Protein AF-A0AAF0E4K7-F1 (afdb_monomer)

Radius of gyration: 29.47 Å; Cα contacts (8 Å, |Δi|>4): 419; chains: 1; bounding box: 78×81×90 Å

pLDDT: mean 72.46, std 19.41, range [24.64, 93.81]

Sequence (325 aa):
MLLPRSVAGTKRRAPPRGGSAPPVVLGARTAEGGEALACALLNWLSPWACARRDDALAALVRDAQGTPDGVHVARLLATPEVAALGCTSSAELAAAIAQLASLGWARLNGFHVHFAPGDAADVVFVEQVSERACSLLDAARTIHAAVACAAHDATVWAVGAPTLGALDAGCLAHTPATLKSACVAVDPNTAHVLCTRYDWALDRRWLPSDARREVLQAVSAGLRAMPHEAFCARAREYEVWQRELVQRNVRAAQQRARAAGHDADAAPAEAPAEAAAEAPRDYPRGTIVALARTRGADAAAYKAVLARGVPNRADYVDVQEDAVR

Foldseek 3Di:
DDDDDDDDDDDDDDDDPDDPDDPPPPPLPQPPPLALLLLLCLLVLFLQLLVQDDAPNSVLSVVQQPDPQAAFLVVNVVGPSSVVSVDDDSSSSQSSQVLCVLQVAWDDDPRHIHGHHPDDWFKKKKAQLAPDWDAFSSSSVLLQLLVVQVVDGKHWRAWFALDDCRSRSVNRNVGDRTDRITITIIHPVSLVCQCPQQAPPDDNPPRDPPPDPVNCNSPPDIIHMDGVVVSVVVVVVVVVVLVVVLVVVVVVVVVVVVVVVVCVPPDDDPDPPVVVPDPDPPDDPPLDDDDDDDPPDDFVNVVVVCCVVPNPSDSGDDDDDPPDD

Structure (mmCIF, N/CA/C/O backbone):
data_AF-A0AAF0E4K7-F1
#
_entry.id   AF-A0AAF0E4K7-F1
#
loop_
_atom_site.group_PDB
_atom_site.id
_atom_site.type_symbol
_atom_site.label_atom_id
_atom_site.label_alt_id
_atom_site.label_comp_id
_atom_site.label_asym_id
_atom_site.label_entity_id
_atom_site.label_seq_id
_atom_site.pdbx_PDB_ins_code
_atom_site.Cartn_x
_atom_site.Cartn_y
_atom_site.Cartn_z
_atom_site.occupancy
_atom_site.B_iso_or_equiv
_atom_site.auth_seq_id
_atom_site.auth_comp_id
_atom_site.auth_asym_id
_atom_site.auth_atom_id
_atom_site.pdbx_PDB_model_num
ATOM 1 N N . MET A 1 1 ? 40.863 55.144 -23.166 1.00 42.69 1 MET A N 1
ATOM 2 C CA . MET A 1 1 ? 41.162 54.903 -24.594 1.00 42.69 1 MET A CA 1
ATOM 3 C C . MET A 1 1 ? 42.626 54.478 -24.695 1.00 42.69 1 MET A C 1
ATOM 5 O O . MET A 1 1 ? 43.469 55.299 -24.372 1.00 42.69 1 MET A O 1
ATOM 9 N N . LEU A 1 2 ? 42.901 53.201 -25.001 1.00 29.00 2 LEU A N 1
ATOM 10 C CA . LEU A 1 2 ? 44.173 52.596 -25.463 1.00 29.00 2 LEU A CA 1
ATOM 11 C C . LEU A 1 2 ? 43.919 51.077 -25.646 1.00 29.00 2 LEU A C 1
ATOM 13 O O . LEU A 1 2 ? 43.377 50.431 -24.752 1.00 29.00 2 LEU A O 1
ATOM 17 N N . LEU A 1 3 ? 44.218 50.567 -26.845 1.00 24.64 3 LEU A N 1
ATOM 18 C CA . LEU A 1 3 ? 44.051 49.185 -27.355 1.00 24.64 3 LEU A CA 1
ATOM 19 C C . LEU A 1 3 ? 45.254 48.274 -26.939 1.00 24.64 3 LEU A C 1
ATOM 21 O O . LEU A 1 3 ? 46.152 48.762 -26.261 1.00 24.64 3 LEU A O 1
ATOM 25 N N . PRO A 1 4 ? 45.452 47.055 -27.499 1.00 49.31 4 PRO A N 1
ATOM 26 C CA . PRO A 1 4 ? 44.755 45.766 -27.299 1.00 49.31 4 PRO A CA 1
ATOM 27 C C . PRO A 1 4 ? 45.770 44.617 -27.011 1.00 49.31 4 PRO A C 1
ATOM 29 O O . PRO A 1 4 ? 46.970 44.846 -27.106 1.00 49.31 4 PRO A O 1
ATOM 32 N N . ARG A 1 5 ? 45.348 43.350 -26.814 1.00 29.33 5 ARG A N 1
ATOM 33 C CA . ARG A 1 5 ? 46.124 42.176 -27.301 1.00 29.33 5 ARG A CA 1
ATOM 34 C C . ARG A 1 5 ? 45.232 40.995 -27.695 1.00 29.33 5 ARG A C 1
ATOM 36 O O . ARG A 1 5 ? 44.603 40.354 -26.864 1.00 29.33 5 ARG A O 1
ATOM 43 N N . SER A 1 6 ? 45.246 40.725 -28.997 1.00 33.56 6 SER A N 1
ATOM 44 C CA . SER A 1 6 ? 44.913 39.451 -29.631 1.00 33.56 6 SER A CA 1
ATOM 45 C C . SER A 1 6 ? 46.106 38.502 -29.501 1.00 33.56 6 SER A C 1
ATOM 47 O O . SER A 1 6 ? 47.240 38.945 -29.690 1.00 33.56 6 SER A O 1
ATOM 49 N N . VAL A 1 7 ? 45.861 37.212 -29.248 1.00 32.28 7 VAL A N 1
ATOM 50 C CA . VAL A 1 7 ? 46.754 36.136 -29.700 1.00 32.28 7 VAL A CA 1
ATOM 51 C C . VAL A 1 7 ? 45.903 34.995 -30.249 1.00 32.28 7 VAL A C 1
ATOM 53 O O . VAL A 1 7 ? 44.963 34.515 -29.623 1.00 32.28 7 VAL A O 1
ATOM 56 N N . ALA A 1 8 ? 46.239 34.639 -31.480 1.00 30.56 8 ALA A N 1
ATOM 57 C CA . ALA A 1 8 ? 45.587 33.691 -32.357 1.00 30.56 8 ALA A CA 1
ATOM 58 C C . ALA A 1 8 ? 45.905 32.216 -32.045 1.00 30.56 8 ALA A C 1
ATOM 60 O O . ALA A 1 8 ? 46.928 31.898 -31.448 1.00 30.56 8 ALA A O 1
ATOM 61 N N . GLY A 1 9 ? 45.079 31.327 -32.613 1.00 29.00 9 GLY A N 1
ATOM 62 C CA . GLY A 1 9 ? 45.427 29.937 -32.938 1.00 29.00 9 GLY A CA 1
ATOM 63 C C . GLY A 1 9 ? 44.937 28.915 -31.911 1.00 29.00 9 GLY A C 1
ATOM 64 O O . GLY A 1 9 ? 45.475 28.800 -30.823 1.00 29.00 9 GLY A O 1
ATOM 65 N N . THR A 1 10 ? 43.970 28.059 -32.236 1.00 28.36 10 THR A N 1
ATOM 66 C CA . THR A 1 10 ? 44.290 26.855 -33.017 1.00 28.36 10 THR A CA 1
ATOM 67 C C . THR A 1 10 ? 43.055 26.230 -33.680 1.00 28.36 10 THR A C 1
ATOM 69 O O . THR A 1 10 ? 41.934 26.271 -33.183 1.00 28.36 10 THR A O 1
ATOM 72 N N . LYS A 1 11 ? 43.305 25.659 -34.863 1.00 29.70 11 LYS A N 1
ATOM 73 C CA . LYS A 1 11 ? 42.382 24.928 -35.738 1.00 29.70 11 LYS A CA 1
ATOM 74 C C . LYS A 1 11 ? 41.730 23.708 -35.064 1.00 29.70 11 LYS A C 1
ATOM 76 O O . LYS A 1 11 ? 42.344 23.011 -34.267 1.00 29.70 11 LYS A O 1
ATOM 81 N N . ARG A 1 12 ? 40.518 23.415 -35.550 1.00 39.69 12 ARG A N 1
ATOM 82 C CA . ARG A 1 12 ? 39.694 22.198 -35.422 1.00 39.69 12 ARG A CA 1
ATOM 83 C C . ARG A 1 12 ? 40.468 20.884 -35.200 1.00 39.69 12 ARG A C 1
ATOM 85 O O . ARG A 1 12 ? 41.351 20.549 -35.987 1.00 39.69 12 ARG A O 1
ATOM 92 N N . ARG A 1 13 ? 39.956 20.043 -34.294 1.00 33.50 13 ARG A N 1
ATOM 93 C CA . ARG A 1 13 ? 39.913 18.582 -34.477 1.00 33.50 13 ARG A CA 1
ATOM 94 C C . ARG A 1 13 ? 38.498 18.084 -34.194 1.00 33.50 13 ARG A C 1
ATOM 96 O O . ARG A 1 13 ? 37.991 18.246 -33.092 1.00 33.50 13 ARG A O 1
ATOM 103 N N . ALA A 1 14 ? 37.866 17.508 -35.214 1.00 35.97 14 ALA A N 1
ATOM 104 C CA . ALA A 1 14 ? 36.714 16.636 -35.024 1.00 35.97 14 ALA A CA 1
ATOM 105 C C . ALA A 1 14 ? 37.167 15.385 -34.245 1.00 35.97 14 ALA A C 1
ATOM 107 O O . ALA A 1 14 ? 38.280 14.911 -34.502 1.00 35.97 14 ALA A O 1
ATOM 108 N N . PRO A 1 15 ? 36.360 14.832 -33.325 1.00 38.62 15 PRO A N 1
ATOM 109 C CA . PRO A 1 15 ? 36.659 13.525 -32.767 1.00 38.62 15 PRO A CA 1
ATOM 110 C C . PRO A 1 15 ? 36.476 12.442 -33.850 1.00 38.62 15 PRO A C 1
ATOM 112 O O . PRO A 1 15 ? 35.627 12.584 -34.737 1.00 38.62 15 PRO A O 1
ATOM 115 N N . PRO A 1 16 ? 37.303 11.385 -33.823 1.00 34.16 16 PRO A N 1
ATOM 116 C CA . PRO A 1 16 ? 37.331 10.358 -34.852 1.00 34.16 16 PRO A CA 1
ATOM 117 C C . PRO A 1 16 ? 36.055 9.513 -34.821 1.00 34.16 16 PRO A C 1
ATOM 119 O O . PRO A 1 16 ? 35.535 9.164 -33.763 1.00 34.16 16 PRO A O 1
ATOM 122 N N . ARG A 1 17 ? 35.573 9.145 -36.013 1.00 42.72 17 ARG A N 1
ATOM 123 C CA . ARG A 1 17 ? 34.662 8.012 -36.185 1.00 42.72 17 ARG A CA 1
ATOM 124 C C . ARG A 1 17 ? 35.403 6.735 -35.784 1.00 42.72 17 ARG A C 1
ATOM 126 O O . ARG A 1 17 ? 36.486 6.487 -36.302 1.00 42.72 17 ARG A O 1
ATOM 133 N N . GLY A 1 18 ? 34.771 5.915 -34.949 1.00 39.06 18 GLY A N 1
ATOM 134 C CA . GLY A 1 18 ? 35.172 4.526 -34.722 1.00 39.06 18 GLY A CA 1
ATOM 135 C C . GLY A 1 18 ? 36.013 4.317 -33.467 1.00 39.06 18 GLY A C 1
ATOM 136 O O . GLY A 1 18 ? 37.219 4.530 -33.461 1.00 39.06 18 GLY A O 1
ATOM 137 N N . GLY A 1 19 ? 35.351 3.838 -32.421 1.00 27.77 19 GLY A N 1
ATOM 138 C CA . GLY A 1 19 ? 35.955 3.312 -31.205 1.00 27.77 19 GLY A CA 1
ATOM 139 C C . GLY A 1 19 ? 34.830 3.004 -30.232 1.00 27.77 19 GLY A C 1
ATOM 140 O O . GLY A 1 19 ? 34.307 3.919 -29.603 1.00 27.77 19 GLY A O 1
ATOM 141 N N . SER A 1 20 ? 34.388 1.745 -30.174 1.00 31.50 20 SER A N 1
ATOM 142 C CA . SER A 1 20 ? 33.419 1.308 -29.170 1.00 31.50 20 SER A CA 1
ATOM 143 C C . SER A 1 20 ? 34.000 1.624 -27.796 1.00 31.50 20 SER A C 1
ATOM 145 O O . SER A 1 20 ? 35.029 1.059 -27.417 1.00 31.50 20 SER A O 1
ATOM 147 N N . ALA A 1 21 ? 33.372 2.548 -27.071 1.00 27.30 21 ALA A N 1
ATOM 148 C CA . ALA A 1 21 ? 33.683 2.738 -25.667 1.00 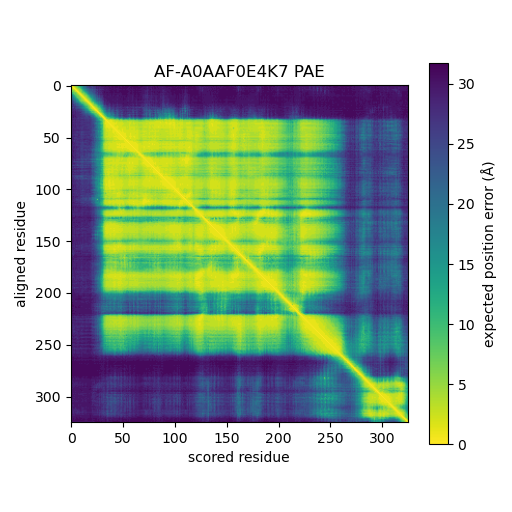27.30 21 ALA A CA 1
ATOM 149 C C . ALA A 1 21 ? 33.495 1.382 -24.962 1.00 27.30 21 ALA A C 1
ATOM 151 O O . ALA A 1 21 ? 32.508 0.695 -25.249 1.00 27.30 21 ALA A O 1
ATOM 152 N N . PRO A 1 22 ? 34.430 0.958 -24.093 1.00 26.55 22 PRO A N 1
ATOM 153 C CA . PRO A 1 22 ? 34.225 -0.253 -23.315 1.00 26.55 22 PRO A CA 1
ATOM 154 C C . PRO A 1 22 ? 32.923 -0.092 -22.519 1.00 26.55 22 PRO A C 1
ATOM 156 O O . PRO A 1 22 ? 32.627 1.026 -22.079 1.00 26.55 22 PRO A O 1
ATOM 159 N N . PRO A 1 23 ? 32.123 -1.160 -22.347 1.00 28.23 23 PRO A N 1
ATOM 160 C CA . PRO A 1 23 ? 30.925 -1.078 -21.533 1.00 28.23 23 PRO A CA 1
ATOM 161 C C . PRO A 1 23 ? 31.355 -0.625 -20.141 1.00 28.23 23 PRO A C 1
ATOM 163 O O . PRO A 1 23 ? 32.098 -1.320 -19.446 1.00 28.23 23 PRO A O 1
ATOM 166 N N . VAL A 1 24 ? 30.934 0.579 -19.756 1.00 26.72 24 VAL A N 1
ATOM 167 C CA . VAL A 1 24 ? 31.098 1.051 -18.388 1.00 26.72 24 VAL A CA 1
ATOM 168 C C . VAL A 1 24 ? 30.144 0.203 -17.562 1.00 26.72 24 VAL A C 1
ATOM 170 O O . VAL A 1 24 ? 28.958 0.501 -17.446 1.00 26.72 24 VAL A O 1
ATOM 173 N N . VAL A 1 25 ? 30.659 -0.900 -17.027 1.00 28.06 25 VAL A N 1
ATOM 174 C CA . VAL A 1 25 ? 30.008 -1.623 -15.943 1.00 28.06 25 VAL A CA 1
ATOM 175 C C . VAL A 1 25 ? 30.101 -0.698 -14.738 1.00 28.06 25 VAL A C 1
ATOM 177 O O . VAL A 1 25 ? 31.083 -0.700 -13.996 1.00 28.06 25 VAL A O 1
ATOM 180 N N . LEU A 1 26 ? 29.100 0.169 -14.590 1.00 30.00 26 LEU A N 1
ATOM 181 C CA . LEU A 1 26 ? 28.871 0.879 -13.346 1.00 30.00 26 LEU A CA 1
ATOM 182 C C . LEU A 1 26 ? 28.486 -0.187 -12.326 1.00 30.00 26 LEU A C 1
ATOM 184 O O . LEU A 1 26 ? 27.327 -0.580 -12.218 1.00 30.00 26 LEU A O 1
ATOM 188 N N . GLY A 1 27 ? 29.484 -0.669 -11.587 1.00 26.66 27 GLY A N 1
ATOM 189 C CA . GLY A 1 27 ? 29.238 -1.228 -10.273 1.00 26.66 27 GLY A CA 1
ATOM 190 C C . GLY A 1 27 ? 28.519 -0.144 -9.491 1.00 26.66 27 GLY A C 1
ATOM 191 O O . GLY A 1 27 ? 29.141 0.841 -9.090 1.00 26.66 27 GLY A O 1
ATOM 192 N N . ALA A 1 28 ? 27.200 -0.290 -9.359 1.00 31.09 28 ALA A N 1
ATOM 193 C CA . ALA A 1 28 ? 26.400 0.487 -8.441 1.00 31.09 28 ALA A CA 1
ATOM 194 C C . ALA A 1 28 ? 27.001 0.239 -7.059 1.00 31.09 28 ALA A C 1
ATOM 196 O O . ALA A 1 28 ? 26.689 -0.747 -6.395 1.00 31.09 28 ALA A O 1
ATOM 197 N N . ARG A 1 29 ? 27.936 1.103 -6.650 1.00 30.20 29 ARG A N 1
ATOM 198 C CA . ARG A 1 29 ? 28.227 1.297 -5.239 1.00 30.20 29 ARG A CA 1
ATOM 199 C C . ARG A 1 29 ? 26.877 1.647 -4.652 1.00 30.20 29 ARG A C 1
ATOM 201 O O . ARG A 1 29 ? 26.320 2.688 -4.989 1.00 30.20 29 ARG A O 1
ATOM 208 N N . THR A 1 30 ? 26.323 0.693 -3.918 1.00 37.69 30 THR A N 1
ATOM 209 C CA . THR A 1 30 ? 25.087 0.805 -3.162 1.00 37.69 30 THR A CA 1
ATOM 210 C C . THR A 1 30 ? 25.128 2.140 -2.447 1.00 37.69 30 THR A C 1
ATOM 212 O O . THR A 1 30 ? 25.892 2.308 -1.499 1.00 37.69 30 THR A O 1
ATOM 215 N N . ALA A 1 31 ? 24.385 3.115 -2.967 1.00 41.34 31 ALA A N 1
ATOM 216 C CA . ALA A 1 31 ? 24.134 4.336 -2.240 1.00 41.34 31 ALA A CA 1
ATOM 217 C C . ALA A 1 31 ? 23.339 3.905 -1.007 1.00 41.34 31 ALA A C 1
ATOM 219 O O . ALA A 1 31 ? 22.140 3.624 -1.093 1.00 41.34 31 ALA A O 1
ATOM 220 N N . GLU A 1 32 ? 24.039 3.755 0.116 1.00 44.47 32 GLU A N 1
ATOM 221 C CA . GLU A 1 32 ? 23.433 3.813 1.438 1.00 44.47 32 GLU A CA 1
ATOM 222 C C . GLU A 1 32 ? 22.572 5.085 1.446 1.00 44.47 32 GLU A C 1
ATOM 224 O O . GLU A 1 32 ? 23.103 6.190 1.367 1.00 44.47 32 GLU A O 1
ATOM 229 N N . GLY A 1 33 ? 21.242 4.938 1.393 1.00 59.03 33 GLY A N 1
ATOM 230 C CA . GLY A 1 33 ? 20.321 6.084 1.395 1.00 59.03 33 GLY A CA 1
ATOM 231 C C . GLY A 1 33 ? 19.095 6.005 0.479 1.00 59.03 33 GLY A C 1
ATOM 232 O O . GLY A 1 33 ? 18.179 6.802 0.652 1.00 59.03 33 GLY A O 1
ATOM 233 N N . GLY A 1 34 ? 19.008 5.050 -0.455 1.00 75.06 34 GLY A N 1
ATOM 234 C CA . GLY A 1 34 ? 17.870 4.974 -1.395 1.00 75.06 34 GLY A CA 1
ATOM 235 C C . GLY A 1 34 ? 16.532 4.506 -0.797 1.00 75.06 34 GLY A C 1
ATOM 236 O O . GLY A 1 34 ? 15.496 4.633 -1.440 1.00 75.06 34 GLY A O 1
ATOM 237 N N . GLU A 1 35 ? 16.530 3.958 0.417 1.00 83.31 35 GLU A N 1
ATOM 238 C CA . GLU A 1 35 ? 15.374 3.274 1.011 1.00 83.31 35 GLU A CA 1
ATOM 239 C C . GLU A 1 35 ? 14.237 4.216 1.422 1.00 83.31 35 GLU A C 1
ATOM 241 O O . GLU A 1 35 ? 13.075 3.942 1.128 1.00 83.31 35 GLU A O 1
ATOM 246 N N . ALA A 1 36 ? 14.559 5.358 2.035 1.00 82.69 36 ALA A N 1
ATOM 247 C CA . ALA A 1 36 ? 13.553 6.353 2.405 1.00 82.69 36 ALA A CA 1
ATOM 248 C C . ALA A 1 36 ? 12.836 6.903 1.161 1.00 82.69 36 ALA A C 1
ATOM 250 O O . ALA A 1 36 ? 11.607 6.987 1.129 1.00 82.69 36 ALA A O 1
ATOM 251 N N . LEU A 1 37 ? 13.605 7.194 0.107 1.00 87.81 37 LEU A N 1
ATOM 252 C CA . LEU A 1 37 ? 13.058 7.629 -1.172 1.00 87.81 37 LEU A CA 1
ATOM 253 C C . LEU A 1 37 ? 12.281 6.502 -1.867 1.00 87.81 37 LEU A C 1
ATOM 255 O O . LEU A 1 37 ? 11.220 6.760 -2.419 1.00 87.81 37 LEU A O 1
ATOM 259 N N . ALA A 1 38 ? 12.742 5.251 -1.813 1.00 90.38 38 ALA A N 1
ATOM 260 C CA . ALA A 1 38 ? 12.002 4.113 -2.360 1.00 90.38 38 ALA A CA 1
ATOM 261 C C . ALA A 1 38 ? 10.652 3.918 -1.658 1.00 90.38 38 ALA A C 1
ATOM 263 O O . ALA A 1 38 ? 9.641 3.723 -2.324 1.00 90.38 38 ALA A O 1
ATOM 264 N N . CYS A 1 39 ? 10.616 4.038 -0.329 1.00 87.94 39 CYS A N 1
ATOM 265 C CA . CYS A 1 39 ? 9.382 4.000 0.452 1.00 87.94 39 CYS A CA 1
ATOM 266 C C . CYS A 1 39 ? 8.404 5.098 0.003 1.00 87.94 39 CYS A C 1
ATOM 268 O O . CYS A 1 39 ? 7.227 4.823 -0.223 1.00 87.94 39 CYS A O 1
ATOM 270 N N . ALA A 1 40 ? 8.908 6.317 -0.214 1.00 85.31 40 ALA A N 1
ATOM 271 C CA . ALA A 1 40 ? 8.116 7.427 -0.733 1.00 85.31 40 ALA A CA 1
ATOM 272 C C . ALA A 1 40 ? 7.645 7.187 -2.182 1.00 85.31 40 ALA A C 1
ATOM 274 O O . ALA A 1 40 ? 6.502 7.479 -2.518 1.00 85.31 40 ALA A O 1
ATOM 275 N N . LEU A 1 41 ? 8.494 6.614 -3.038 1.00 90.00 41 LEU A N 1
ATOM 276 C CA . LEU A 1 41 ? 8.199 6.370 -4.451 1.00 90.00 41 LEU A CA 1
ATOM 277 C C . LEU A 1 41 ? 7.307 5.151 -4.703 1.00 90.00 41 LEU A C 1
ATOM 279 O O . LEU A 1 41 ? 6.699 5.086 -5.769 1.00 90.00 41 LEU A O 1
ATOM 283 N N . LEU A 1 42 ? 7.202 4.212 -3.756 1.00 91.00 42 LEU A N 1
ATOM 284 C CA . LEU A 1 42 ? 6.461 2.954 -3.914 1.00 91.00 42 LEU A CA 1
ATOM 285 C C . LEU A 1 42 ? 5.039 3.195 -4.430 1.00 91.00 42 LEU A C 1
ATOM 287 O O . LEU A 1 42 ? 4.658 2.656 -5.463 1.00 91.00 42 LEU A O 1
ATOM 291 N N . ASN A 1 43 ? 4.284 4.067 -3.758 1.00 89.50 43 ASN A N 1
ATOM 292 C CA . ASN A 1 43 ? 2.927 4.428 -4.175 1.00 89.50 43 ASN A CA 1
ATOM 293 C C . ASN A 1 43 ? 2.910 5.490 -5.289 1.00 89.50 43 ASN A C 1
ATOM 295 O O . ASN A 1 43 ? 1.890 5.672 -5.946 1.00 89.50 43 ASN A O 1
ATOM 299 N N . TRP A 1 44 ? 4.002 6.235 -5.490 1.00 88.88 44 TRP A N 1
ATOM 300 C CA . TRP A 1 44 ? 4.027 7.363 -6.425 1.00 88.88 44 TRP A CA 1
ATOM 301 C C . TRP A 1 44 ? 4.404 6.982 -7.858 1.00 88.88 44 TRP A C 1
ATOM 303 O O . TRP A 1 44 ? 4.015 7.684 -8.791 1.00 88.88 44 TRP A O 1
ATOM 313 N N . LEU A 1 45 ? 5.153 5.899 -8.036 1.00 91.19 45 LEU A N 1
ATOM 314 C CA . LEU A 1 45 ? 5.589 5.412 -9.343 1.00 91.19 45 LEU A CA 1
ATOM 315 C C . LEU A 1 45 ? 4.865 4.147 -9.786 1.00 91.19 45 LEU A C 1
ATOM 317 O O . LEU A 1 45 ? 5.077 3.709 -10.917 1.00 91.19 45 LEU A O 1
ATOM 321 N N . SER A 1 46 ? 4.052 3.535 -8.924 1.00 91.06 46 SER A N 1
ATOM 322 C CA . SER A 1 46 ? 3.391 2.303 -9.316 1.00 91.06 46 SER A CA 1
ATOM 323 C C . SER A 1 46 ? 2.345 2.570 -10.399 1.00 91.06 46 SER A C 1
ATOM 325 O O . SER A 1 46 ? 1.495 3.454 -10.245 1.00 91.06 46 SER A O 1
ATOM 327 N N . PRO A 1 47 ? 2.358 1.783 -11.485 1.00 90.06 47 PRO A N 1
ATOM 328 C CA . PRO A 1 47 ? 1.325 1.782 -12.513 1.00 90.06 47 PRO A CA 1
ATOM 329 C C . PRO A 1 47 ? -0.111 1.917 -12.016 1.00 90.06 47 PRO A C 1
ATOM 331 O O . PRO A 1 47 ? -0.878 2.744 -12.508 1.00 90.06 47 PRO A O 1
ATOM 334 N N . TRP A 1 48 ? -0.459 1.124 -11.005 1.00 90.44 48 TRP A N 1
ATOM 335 C CA . TRP A 1 48 ? -1.793 1.093 -10.428 1.00 90.44 48 TRP A CA 1
ATOM 336 C C . TRP A 1 48 ? -2.188 2.430 -9.786 1.00 90.44 48 TRP A C 1
ATOM 338 O O . TRP A 1 48 ? -3.288 2.934 -10.013 1.00 90.44 48 TRP A O 1
ATOM 348 N N . ALA A 1 49 ? -1.286 3.043 -9.013 1.00 89.12 49 ALA A N 1
ATOM 349 C CA . ALA A 1 49 ? -1.551 4.333 -8.388 1.00 89.12 49 ALA A CA 1
ATOM 350 C C . ALA A 1 49 ? -1.542 5.468 -9.421 1.00 89.12 49 ALA A C 1
ATOM 352 O O . ALA A 1 49 ? -2.388 6.363 -9.366 1.00 89.12 49 ALA A O 1
ATOM 353 N N . CYS A 1 50 ? -0.632 5.412 -10.398 1.00 90.38 50 CYS A N 1
ATOM 354 C CA . CYS A 1 50 ? -0.585 6.357 -11.509 1.00 90.38 50 CYS A CA 1
ATOM 355 C C . CYS A 1 50 ? -1.872 6.322 -12.342 1.00 90.38 50 CYS A C 1
ATOM 357 O O . CYS A 1 50 ? -2.330 7.374 -12.766 1.00 90.38 50 CYS A O 1
ATOM 359 N N . ALA A 1 51 ? -2.532 5.176 -12.522 1.00 88.88 51 ALA A N 1
ATOM 360 C CA . ALA A 1 51 ? -3.830 5.109 -13.204 1.00 88.88 51 ALA A CA 1
ATOM 361 C C . ALA A 1 51 ? -4.953 5.901 -12.496 1.00 88.88 51 ALA A C 1
ATOM 363 O O . ALA A 1 51 ? -5.961 6.231 -13.116 1.00 88.88 51 ALA A O 1
ATOM 364 N N . ARG A 1 52 ? -4.783 6.226 -11.207 1.00 87.75 52 ARG A N 1
ATOM 365 C CA . ARG A 1 52 ? -5.786 6.888 -10.351 1.00 87.75 52 ARG A CA 1
ATOM 366 C C . ARG A 1 52 ? -5.450 8.349 -10.036 1.00 87.75 52 ARG A C 1
ATOM 368 O O . ARG A 1 52 ? -6.166 8.984 -9.264 1.00 87.75 52 ARG A O 1
ATOM 375 N N . ARG A 1 53 ? -4.356 8.872 -10.592 1.00 88.31 53 ARG A N 1
ATOM 376 C CA . ARG A 1 53 ? -3.834 10.220 -10.338 1.00 88.31 53 ARG A CA 1
ATOM 377 C C . ARG A 1 53 ? -3.825 11.059 -11.609 1.00 88.31 53 ARG A C 1
ATOM 379 O O . ARG A 1 53 ? -3.607 10.532 -12.698 1.00 88.31 53 ARG A O 1
ATOM 386 N N . ASP A 1 54 ? -4.013 12.364 -11.461 1.00 88.19 54 ASP A N 1
ATOM 387 C CA . ASP A 1 54 ? -4.078 13.316 -12.577 1.00 88.19 54 ASP A CA 1
ATOM 388 C C . ASP A 1 54 ? -2.948 14.352 -12.510 1.00 88.19 54 ASP A C 1
ATOM 390 O O . ASP A 1 54 ? -3.164 15.557 -12.446 1.00 88.19 54 ASP A O 1
ATOM 394 N N . ASP A 1 55 ? -1.715 13.857 -12.446 1.00 89.94 55 ASP A N 1
ATOM 395 C CA . ASP A 1 55 ? -0.513 14.684 -12.374 1.00 89.94 55 ASP A CA 1
ATOM 396 C C . ASP A 1 55 ? 0.515 14.301 -13.449 1.00 89.94 55 ASP A C 1
ATOM 398 O O . ASP A 1 55 ? 0.383 13.285 -14.144 1.00 89.94 55 ASP A O 1
ATOM 402 N N . ALA A 1 56 ? 1.531 15.152 -13.621 1.00 91.12 56 ALA A N 1
ATOM 403 C CA . ALA A 1 56 ? 2.499 15.028 -14.710 1.00 91.12 56 ALA A CA 1
ATOM 404 C C . ALA A 1 56 ? 3.325 13.739 -14.605 1.00 91.12 56 ALA A C 1
ATOM 406 O O . ALA A 1 56 ? 3.613 13.096 -15.618 1.00 91.12 56 ALA A O 1
ATOM 407 N N . LEU A 1 57 ? 3.673 13.337 -13.380 1.00 91.75 57 LEU A N 1
ATOM 408 C CA . LEU A 1 57 ? 4.371 12.084 -13.122 1.00 91.75 57 LEU A CA 1
ATOM 409 C C . LEU A 1 57 ? 3.502 10.878 -13.494 1.00 91.75 57 LEU A C 1
ATOM 411 O O . LEU A 1 57 ? 3.979 9.960 -14.161 1.00 91.75 57 LEU A O 1
ATOM 415 N N . ALA A 1 58 ? 2.228 10.887 -13.107 1.00 91.81 58 ALA A N 1
ATOM 416 C CA . ALA A 1 58 ? 1.289 9.822 -13.433 1.00 91.81 58 ALA A CA 1
ATOM 417 C C . ALA A 1 58 ? 1.084 9.677 -14.950 1.00 91.81 58 ALA A C 1
ATOM 419 O O . ALA A 1 58 ? 1.094 8.555 -15.457 1.00 91.81 58 ALA A O 1
ATOM 420 N N . ALA A 1 59 ? 0.962 10.788 -15.684 1.00 91.81 59 ALA A N 1
ATOM 421 C CA . ALA A 1 59 ? 0.889 10.771 -17.146 1.00 91.81 59 ALA A CA 1
ATOM 422 C C . ALA A 1 59 ? 2.152 10.163 -17.775 1.00 91.81 59 ALA A C 1
ATOM 424 O O . ALA A 1 59 ? 2.055 9.262 -18.605 1.00 91.81 59 ALA A O 1
ATOM 425 N N . LEU A 1 60 ? 3.333 10.580 -17.308 1.00 93.44 60 LEU A N 1
ATOM 426 C CA . LEU A 1 60 ? 4.616 10.071 -17.790 1.00 93.44 60 LEU A CA 1
ATOM 427 C C . LEU A 1 60 ? 4.774 8.559 -17.571 1.00 93.44 60 LEU A C 1
ATOM 429 O O . LEU A 1 60 ? 5.273 7.867 -18.457 1.00 93.44 60 LEU A O 1
ATOM 433 N N . VAL A 1 61 ? 4.362 8.047 -16.407 1.00 92.56 61 VAL A N 1
ATOM 434 C CA . VAL A 1 61 ? 4.399 6.606 -16.114 1.00 92.56 61 VAL A CA 1
ATOM 435 C C . VAL A 1 61 ? 3.424 5.849 -17.009 1.00 92.56 61 VAL A C 1
ATOM 437 O O . VAL A 1 61 ? 3.827 4.839 -17.575 1.00 92.56 61 VAL A O 1
ATOM 440 N N . ARG A 1 62 ? 2.186 6.334 -17.191 1.00 90.75 62 ARG A N 1
ATOM 441 C CA . ARG A 1 62 ? 1.183 5.687 -18.060 1.00 90.75 62 ARG A CA 1
ATOM 442 C C . ARG A 1 62 ? 1.648 5.587 -19.510 1.00 90.75 62 ARG A C 1
ATOM 444 O O . ARG A 1 62 ? 1.570 4.510 -20.097 1.00 90.75 62 ARG A O 1
ATOM 451 N N . ASP A 1 63 ? 2.193 6.672 -20.056 1.00 89.88 63 ASP A N 1
ATOM 452 C CA . ASP A 1 63 ? 2.733 6.690 -21.420 1.00 89.88 63 ASP A CA 1
ATOM 453 C C . ASP A 1 63 ? 3.871 5.671 -21.588 1.00 89.88 63 ASP A C 1
ATOM 455 O O . ASP A 1 63 ? 4.016 5.046 -22.638 1.00 89.88 63 ASP A O 1
ATOM 459 N N . ALA A 1 64 ? 4.663 5.458 -20.534 1.00 89.81 64 ALA A N 1
ATOM 460 C CA . ALA A 1 64 ? 5.796 4.543 -20.556 1.00 89.81 64 ALA A CA 1
ATOM 461 C C . ALA A 1 64 ? 5.414 3.067 -20.666 1.00 89.81 64 ALA A C 1
ATOM 463 O O . ALA A 1 64 ? 6.182 2.290 -21.235 1.00 89.81 64 ALA A O 1
ATOM 464 N N . GLN A 1 65 ? 4.262 2.670 -20.117 1.00 86.75 65 GLN A N 1
ATOM 465 C CA . GLN A 1 65 ? 3.861 1.260 -20.001 1.00 86.75 65 GLN A CA 1
ATOM 466 C C . GLN A 1 65 ? 3.659 0.590 -21.364 1.00 86.75 65 GLN A C 1
ATOM 468 O O . GLN A 1 65 ? 3.793 -0.625 -21.480 1.00 86.75 65 GLN A O 1
ATOM 473 N N . GLY A 1 66 ? 3.355 1.379 -22.399 1.00 74.81 66 GLY A N 1
ATOM 474 C CA . GLY A 1 66 ? 3.202 0.912 -23.777 1.00 74.81 66 GLY A CA 1
ATOM 475 C C . GLY A 1 66 ? 4.467 1.031 -24.630 1.00 74.81 66 GLY A C 1
ATOM 476 O O . GLY A 1 66 ? 4.424 0.702 -25.815 1.00 74.81 66 GLY A O 1
ATOM 477 N N . THR A 1 67 ? 5.581 1.516 -24.070 1.00 81.12 67 THR A N 1
ATOM 478 C CA . THR A 1 67 ? 6.805 1.793 -24.835 1.00 81.12 67 THR A CA 1
ATOM 479 C C . THR A 1 67 ? 7.954 0.868 -24.431 1.00 81.12 67 THR A C 1
ATOM 481 O O . THR A 1 67 ? 8.238 0.721 -23.240 1.00 81.12 67 THR A O 1
ATOM 484 N N . PRO A 1 68 ? 8.675 0.271 -25.397 1.00 80.31 68 PRO A N 1
ATOM 485 C CA . PRO A 1 68 ? 9.810 -0.598 -25.093 1.00 80.31 68 PRO A CA 1
ATOM 486 C C . PRO A 1 68 ? 10.991 0.167 -24.479 1.00 80.31 68 PRO A C 1
ATOM 488 O O . PRO A 1 68 ? 11.802 -0.436 -23.781 1.00 80.31 68 PRO A O 1
ATOM 491 N N . ASP A 1 69 ? 11.068 1.482 -24.694 1.00 83.31 69 ASP A N 1
ATOM 492 C CA . ASP A 1 69 ? 12.202 2.318 -24.288 1.00 83.31 69 ASP A CA 1
ATOM 493 C C . ASP A 1 69 ? 12.167 2.720 -22.803 1.00 83.31 69 ASP A C 1
ATOM 495 O O . ASP A 1 69 ? 13.195 3.099 -22.241 1.00 83.31 69 ASP A O 1
ATOM 499 N N . GLY A 1 70 ? 11.011 2.607 -22.138 1.00 89.62 70 GLY A N 1
ATOM 500 C CA . GLY A 1 70 ? 10.831 3.057 -20.756 1.00 89.62 70 GLY A CA 1
ATOM 501 C C . GLY A 1 70 ? 11.004 4.574 -20.582 1.00 89.62 70 GLY A C 1
ATOM 502 O O . GLY A 1 70 ? 11.050 5.347 -21.540 1.00 89.62 70 GLY A O 1
ATOM 503 N N . VAL A 1 71 ? 11.103 5.033 -19.331 1.00 92.94 71 VAL A N 1
ATOM 504 C CA . VAL A 1 71 ? 11.297 6.457 -19.007 1.00 92.94 71 VAL A CA 1
ATOM 505 C C . VAL A 1 71 ? 12.721 6.713 -18.567 1.00 92.94 71 VAL A C 1
ATOM 507 O O . VAL A 1 71 ? 13.191 6.140 -17.589 1.00 92.94 71 VAL A O 1
ATOM 510 N N . HIS A 1 72 ? 13.398 7.642 -19.234 1.00 92.31 72 HIS A N 1
ATOM 511 C CA . HIS A 1 72 ? 14.706 8.090 -18.781 1.00 92.31 72 HIS A CA 1
ATOM 512 C C . HIS A 1 72 ? 14.620 8.725 -17.376 1.00 92.31 72 HIS A C 1
ATOM 514 O O . HIS A 1 72 ? 13.803 9.617 -17.153 1.00 92.31 72 HIS A O 1
ATOM 520 N N . VAL A 1 73 ? 15.507 8.347 -16.449 1.00 91.06 73 VAL A N 1
ATOM 521 C CA . VAL A 1 73 ? 15.549 8.823 -15.046 1.00 91.06 73 VAL A CA 1
ATOM 522 C C . VAL A 1 73 ? 15.524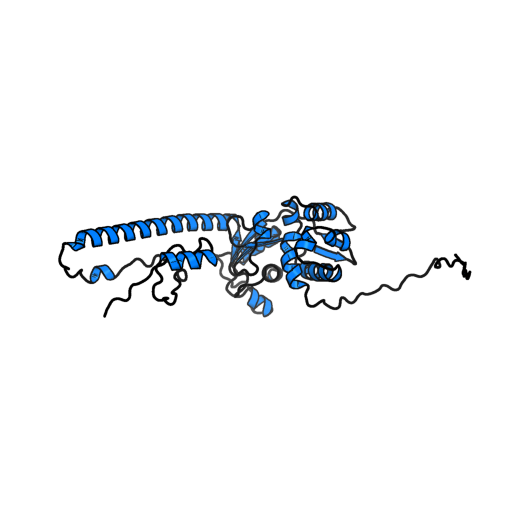 10.356 -14.953 1.00 91.06 73 VAL A C 1
ATOM 524 O O . VAL A 1 73 ? 14.824 10.920 -14.120 1.00 91.06 73 VAL A O 1
ATOM 527 N N . ALA A 1 74 ? 16.217 11.057 -15.856 1.00 88.81 74 ALA A N 1
ATOM 528 C CA . ALA A 1 74 ? 16.186 12.525 -15.906 1.00 88.81 74 ALA A CA 1
ATOM 529 C C . ALA A 1 74 ? 14.792 13.117 -16.204 1.00 88.81 74 ALA A C 1
ATOM 531 O O . ALA A 1 74 ? 14.488 14.204 -15.725 1.00 88.81 74 ALA A O 1
ATOM 532 N N . ARG A 1 75 ? 13.936 12.419 -16.967 1.00 91.50 75 ARG A N 1
ATOM 533 C CA . ARG A 1 75 ? 12.551 12.858 -17.213 1.00 91.50 75 ARG A CA 1
ATOM 534 C C . ARG A 1 75 ? 11.693 12.704 -15.963 1.00 91.50 75 ARG A C 1
ATOM 536 O O . ARG A 1 75 ? 10.883 13.580 -15.703 1.00 91.50 75 ARG A O 1
ATOM 543 N N . LEU A 1 76 ? 11.900 11.638 -15.186 1.00 92.19 76 LEU A N 1
ATOM 544 C CA . LEU A 1 76 ? 11.233 11.463 -13.892 1.00 92.19 76 LEU A CA 1
ATOM 545 C C . LEU A 1 76 ? 11.652 12.568 -12.912 1.00 92.19 76 LEU A C 1
ATOM 547 O O . LEU A 1 76 ? 10.794 13.199 -12.311 1.00 92.19 76 LEU A O 1
ATOM 551 N N . LEU A 1 77 ? 12.950 12.873 -12.810 1.00 90.62 77 LEU A N 1
ATOM 552 C CA . LEU A 1 77 ? 13.451 13.969 -11.965 1.00 90.62 77 LEU A CA 1
ATOM 553 C C . LEU A 1 77 ? 12.931 15.353 -12.355 1.00 90.62 77 LEU A C 1
ATOM 555 O O . LEU A 1 77 ? 12.850 16.234 -11.509 1.00 90.62 77 LEU A O 1
ATOM 559 N 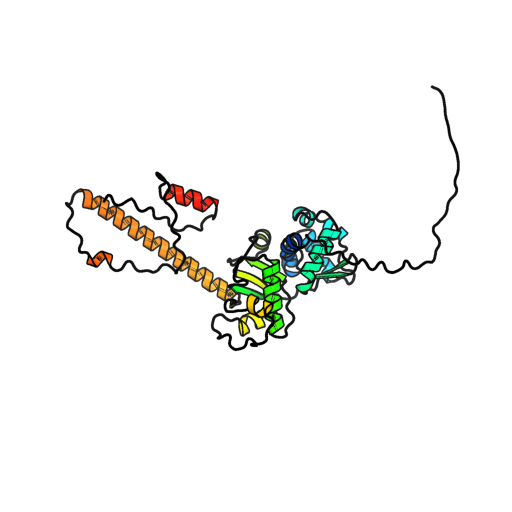N . ALA A 1 78 ? 12.619 15.560 -13.634 1.00 90.25 78 ALA A N 1
ATOM 560 C CA . ALA A 1 78 ? 12.074 16.824 -14.111 1.00 90.25 78 ALA A CA 1
ATOM 561 C C . ALA A 1 78 ? 10.616 17.052 -13.671 1.00 90.25 78 ALA A C 1
ATOM 563 O O . ALA A 1 78 ? 10.090 18.146 -13.873 1.00 90.25 78 ALA A O 1
ATOM 564 N N . THR A 1 79 ? 9.956 16.043 -13.091 1.00 91.44 79 THR A N 1
ATOM 565 C CA . THR A 1 79 ? 8.589 16.177 -12.580 1.00 91.44 79 THR A CA 1
ATOM 566 C C . THR A 1 79 ? 8.585 16.855 -11.200 1.00 91.44 79 THR A C 1
ATOM 568 O O . THR A 1 79 ? 9.394 16.492 -10.338 1.00 91.44 79 THR A O 1
ATOM 571 N N . PRO A 1 80 ? 7.693 17.836 -10.956 1.00 86.69 80 PRO A N 1
ATOM 572 C CA . PRO A 1 80 ? 7.585 18.505 -9.657 1.00 86.69 80 PRO A CA 1
ATOM 573 C C . PRO A 1 80 ? 7.335 17.542 -8.490 1.00 86.69 80 PRO A C 1
ATOM 575 O O . PRO A 1 80 ? 7.810 17.776 -7.381 1.00 86.69 80 PRO A O 1
ATOM 578 N N . GLU A 1 81 ? 6.620 16.448 -8.742 1.00 88.00 81 GLU A N 1
ATOM 579 C CA . GLU A 1 81 ? 6.256 15.440 -7.751 1.00 88.00 81 GLU A CA 1
ATOM 580 C C . GLU A 1 81 ? 7.496 14.719 -7.211 1.00 88.00 81 GLU A C 1
ATOM 582 O O . GLU A 1 81 ? 7.655 14.589 -6.001 1.00 88.00 81 GLU A O 1
ATOM 587 N N . VAL A 1 82 ? 8.424 14.309 -8.084 1.00 85.50 82 VAL A N 1
ATOM 588 C CA . VAL A 1 82 ? 9.664 13.633 -7.661 1.00 85.50 82 VAL A CA 1
ATOM 589 C C . VAL A 1 82 ? 10.562 14.570 -6.849 1.00 85.50 82 VAL A C 1
ATOM 591 O O . VAL A 1 82 ? 11.151 14.144 -5.853 1.00 85.50 82 VAL A O 1
ATOM 594 N N . ALA A 1 83 ? 10.621 15.852 -7.218 1.00 82.00 83 ALA A N 1
ATOM 595 C CA . ALA A 1 83 ? 11.343 16.859 -6.443 1.00 82.00 83 ALA A CA 1
ATOM 596 C C . ALA A 1 83 ? 10.700 17.097 -5.062 1.00 82.00 83 ALA A C 1
ATOM 598 O O . ALA A 1 83 ? 11.410 17.217 -4.063 1.00 82.00 83 ALA A O 1
ATOM 599 N N . ALA A 1 84 ? 9.364 17.106 -4.980 1.00 83.75 84 ALA A N 1
ATOM 600 C CA . ALA A 1 84 ? 8.628 17.260 -3.722 1.00 83.75 84 ALA A CA 1
ATOM 601 C C . ALA A 1 84 ? 8.851 16.091 -2.744 1.00 83.75 84 ALA A C 1
ATOM 603 O O . ALA A 1 84 ? 8.777 16.284 -1.532 1.00 83.75 84 ALA A O 1
ATOM 604 N N . LEU A 1 85 ? 9.188 14.901 -3.253 1.00 82.44 85 LEU A N 1
ATOM 605 C CA . LEU A 1 85 ? 9.581 13.738 -2.448 1.00 82.44 85 LEU A CA 1
ATOM 606 C C . LEU A 1 85 ? 11.035 13.813 -1.939 1.00 82.44 85 LEU A C 1
ATOM 608 O O . LEU A 1 85 ? 11.514 12.873 -1.308 1.00 82.44 85 LEU A O 1
ATOM 612 N N . GLY A 1 86 ? 11.741 14.919 -2.200 1.00 80.31 86 GLY A N 1
ATOM 613 C CA . GLY A 1 86 ? 13.104 15.153 -1.727 1.00 80.31 86 GLY A CA 1
ATOM 614 C C . GLY A 1 86 ? 14.186 14.477 -2.568 1.00 80.31 86 GLY A C 1
ATOM 615 O O . GLY A 1 86 ? 15.321 14.369 -2.113 1.00 80.31 86 GLY A O 1
ATOM 616 N N . CYS A 1 87 ? 13.866 14.021 -3.783 1.00 85.25 87 CYS A N 1
ATOM 617 C CA . CYS A 1 87 ? 14.865 13.474 -4.693 1.00 85.25 87 CYS A CA 1
ATOM 618 C C . CYS A 1 87 ? 15.658 14.605 -5.361 1.00 85.25 87 CYS A C 1
ATOM 620 O O . CYS A 1 87 ? 15.088 15.449 -6.053 1.00 85.25 87 CYS A O 1
ATOM 622 N N . THR A 1 88 ? 16.977 14.613 -5.170 1.00 82.44 88 THR A N 1
ATOM 623 C CA . THR A 1 88 ? 17.861 15.693 -5.636 1.00 82.44 88 THR A CA 1
ATOM 624 C C . THR A 1 88 ? 18.788 15.274 -6.773 1.00 82.44 88 THR A C 1
ATOM 626 O O . THR A 1 88 ? 19.366 16.130 -7.447 1.00 82.44 88 THR A O 1
ATOM 629 N N . SER A 1 89 ? 18.936 13.969 -7.029 1.00 89.25 89 SER A N 1
ATOM 630 C CA . SER A 1 89 ? 19.844 13.464 -8.062 1.00 89.25 89 SER A CA 1
ATOM 631 C C . SER A 1 89 ? 19.364 12.192 -8.765 1.00 89.25 89 SER A C 1
ATOM 633 O O . SER A 1 89 ? 18.567 11.408 -8.252 1.00 89.25 89 SER A O 1
ATOM 635 N N . SER A 1 90 ? 19.916 11.937 -9.955 1.00 89.62 90 SER A N 1
ATOM 636 C CA . SER A 1 90 ? 19.651 10.707 -10.719 1.00 89.62 90 SER A CA 1
ATOM 637 C C . SER A 1 90 ? 20.224 9.465 -10.059 1.00 89.62 90 SER A C 1
ATOM 639 O O . SER A 1 90 ? 19.661 8.387 -10.230 1.00 89.62 90 SER A O 1
ATOM 641 N N . ALA A 1 91 ? 21.297 9.611 -9.281 1.00 88.69 91 ALA A N 1
ATOM 642 C CA . ALA A 1 91 ? 21.864 8.524 -8.497 1.00 88.69 91 ALA A CA 1
ATOM 643 C C . ALA A 1 91 ? 20.911 8.088 -7.374 1.00 88.69 91 ALA A C 1
ATOM 645 O O . ALA A 1 91 ? 20.687 6.892 -7.207 1.00 88.69 91 ALA A O 1
ATOM 646 N N . GLU A 1 92 ? 20.303 9.042 -6.659 1.00 89.38 92 GLU A N 1
ATOM 647 C CA . GLU A 1 92 ? 19.291 8.759 -5.631 1.00 89.38 92 GLU A CA 1
ATOM 648 C C . GLU A 1 92 ? 18.064 8.076 -6.229 1.00 89.38 92 GLU A C 1
ATOM 650 O O . GLU A 1 92 ? 17.625 7.046 -5.719 1.00 89.38 92 GLU A O 1
ATOM 655 N N . LEU A 1 93 ? 17.548 8.603 -7.346 1.00 90.56 93 LEU A N 1
ATOM 656 C CA . LEU A 1 93 ? 16.386 8.016 -8.007 1.00 90.56 93 LEU A CA 1
ATOM 657 C C . LEU A 1 93 ? 16.681 6.598 -8.514 1.00 90.56 93 LEU A C 1
ATOM 659 O O . LEU A 1 93 ? 15.892 5.686 -8.284 1.00 90.56 93 LEU A O 1
ATOM 663 N N . ALA A 1 94 ? 17.834 6.385 -9.153 1.00 90.00 94 ALA A N 1
ATOM 664 C CA . ALA A 1 94 ? 18.254 5.063 -9.613 1.00 90.00 94 ALA A CA 1
ATOM 665 C C . ALA A 1 94 ? 18.423 4.074 -8.449 1.00 90.00 94 ALA A C 1
ATOM 667 O O . ALA A 1 94 ? 17.968 2.933 -8.546 1.00 90.00 94 ALA A O 1
ATOM 668 N N . ALA A 1 95 ? 19.029 4.510 -7.339 1.00 88.88 95 ALA A N 1
ATOM 669 C CA . ALA A 1 95 ? 19.167 3.694 -6.137 1.00 88.88 95 ALA A CA 1
ATOM 670 C C . ALA A 1 95 ? 17.799 3.330 -5.544 1.00 88.88 95 ALA A C 1
ATOM 672 O O . ALA A 1 95 ? 17.583 2.172 -5.198 1.00 88.88 95 ALA A O 1
ATOM 673 N N . ALA A 1 96 ? 16.860 4.278 -5.480 1.00 91.25 96 ALA A N 1
ATO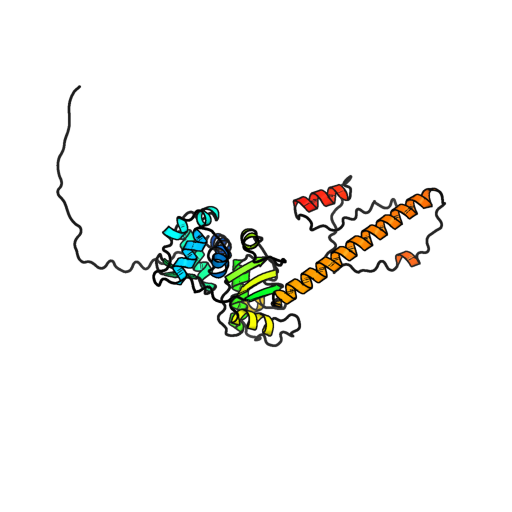M 674 C CA . ALA A 1 96 ? 15.507 4.031 -4.990 1.00 91.25 96 ALA A CA 1
ATOM 675 C C . ALA A 1 96 ? 14.725 3.062 -5.893 1.00 91.25 96 ALA A C 1
ATOM 677 O O . ALA A 1 96 ? 14.111 2.119 -5.402 1.00 91.25 96 ALA A O 1
ATOM 678 N N . ILE A 1 97 ? 14.806 3.219 -7.218 1.00 91.62 97 ILE A N 1
ATOM 679 C CA . ILE A 1 97 ? 14.170 2.296 -8.174 1.00 91.62 97 ILE A CA 1
ATOM 680 C C . ILE A 1 97 ? 14.756 0.887 -8.056 1.00 91.62 97 ILE A C 1
ATOM 682 O O . ILE A 1 97 ? 14.016 -0.090 -8.147 1.00 91.62 97 ILE A O 1
ATOM 686 N N . ALA A 1 98 ? 16.062 0.754 -7.809 1.00 88.75 98 ALA A N 1
ATOM 687 C CA . ALA A 1 98 ? 16.675 -0.552 -7.584 1.00 88.75 98 ALA A CA 1
ATOM 688 C C . ALA A 1 98 ? 16.084 -1.263 -6.351 1.00 88.75 98 ALA A C 1
ATOM 690 O O . ALA A 1 98 ? 15.919 -2.479 -6.377 1.00 88.75 98 ALA A O 1
ATOM 691 N N . GLN A 1 99 ? 15.698 -0.517 -5.306 1.00 88.62 99 GLN A N 1
ATOM 692 C CA . GLN A 1 99 ? 15.001 -1.075 -4.139 1.00 88.62 99 GLN A CA 1
ATOM 693 C C . GLN A 1 99 ? 13.564 -1.518 -4.459 1.00 88.62 99 GLN A C 1
ATOM 695 O O . GLN A 1 99 ? 13.063 -2.440 -3.817 1.00 88.62 99 GLN A O 1
ATOM 700 N N . LEU A 1 100 ? 12.911 -0.876 -5.436 1.00 90.19 100 LEU A N 1
ATOM 701 C CA . LEU A 1 100 ? 11.562 -1.213 -5.908 1.00 90.19 100 LEU A CA 1
ATOM 702 C C . LEU A 1 100 ? 11.551 -2.386 -6.895 1.00 90.19 100 LEU A C 1
ATOM 704 O O . LEU A 1 100 ? 10.500 -2.980 -7.122 1.00 90.19 100 LEU A O 1
ATOM 708 N N . ALA A 1 101 ? 12.705 -2.760 -7.455 1.00 86.12 101 ALA A N 1
ATOM 709 C CA . ALA A 1 101 ? 12.794 -3.840 -8.434 1.00 86.12 101 ALA A CA 1
ATOM 710 C C . ALA A 1 101 ? 12.338 -5.196 -7.883 1.00 86.12 101 ALA A C 1
ATOM 712 O O . ALA A 1 101 ? 11.783 -6.008 -8.620 1.00 86.12 101 ALA A O 1
ATOM 713 N N . SER A 1 102 ? 12.499 -5.419 -6.575 1.00 80.56 102 SER A N 1
ATOM 714 C CA . SER A 1 102 ? 11.995 -6.619 -5.903 1.00 80.56 102 SER A CA 1
ATOM 715 C C . SER A 1 102 ? 10.469 -6.687 -5.818 1.00 80.56 102 SER A C 1
ATOM 717 O O . SER A 1 102 ? 9.958 -7.681 -5.331 1.00 80.56 102 SER A O 1
ATOM 719 N N . LEU A 1 103 ? 9.738 -5.636 -6.203 1.00 84.88 103 LEU A N 1
ATOM 720 C CA . LEU A 1 103 ? 8.272 -5.603 -6.170 1.00 84.88 103 LEU A CA 1
ATOM 721 C C . LEU A 1 103 ? 7.633 -5.992 -7.513 1.00 84.88 103 LEU A C 1
ATOM 723 O O . LEU A 1 103 ? 6.411 -5.959 -7.633 1.00 84.88 103 LEU A O 1
ATOM 727 N N . GLY A 1 104 ? 8.447 -6.315 -8.525 1.00 81.50 104 GLY A N 1
ATOM 728 C CA . GLY A 1 104 ? 8.009 -6.864 -9.813 1.00 81.50 104 GLY A CA 1
ATOM 729 C C . GLY A 1 104 ? 7.546 -5.840 -10.855 1.00 81.50 104 GLY A C 1
ATOM 730 O O . GLY A 1 104 ? 7.605 -6.126 -12.048 1.00 81.50 104 GLY A O 1
ATOM 731 N N . TRP A 1 105 ? 7.148 -4.628 -10.451 1.00 88.88 105 TRP A N 1
ATOM 732 C CA . TRP A 1 105 ? 6.529 -3.657 -11.366 1.00 88.88 105 TRP A CA 1
ATOM 733 C C . TRP A 1 105 ? 7.439 -2.544 -11.900 1.00 88.88 105 TRP A C 1
ATOM 735 O O . TRP A 1 105 ? 7.031 -1.821 -12.809 1.00 88.88 105 TRP A O 1
ATOM 745 N N . ALA A 1 106 ? 8.657 -2.386 -11.380 1.00 91.25 106 ALA A N 1
ATOM 746 C CA . ALA A 1 106 ? 9.634 -1.423 -11.890 1.00 91.25 106 ALA A CA 1
ATOM 747 C C . ALA A 1 106 ? 10.994 -2.087 -12.094 1.00 91.25 106 ALA A C 1
ATOM 749 O O . ALA A 1 106 ? 11.444 -2.869 -11.265 1.00 91.25 106 ALA A O 1
ATOM 750 N N . ARG A 1 107 ? 11.692 -1.745 -13.178 1.00 90.56 107 ARG A N 1
ATOM 751 C CA . ARG A 1 107 ? 13.058 -2.218 -13.428 1.00 90.56 107 ARG A CA 1
ATOM 752 C C . ARG A 1 107 ? 13.911 -1.122 -14.039 1.00 90.56 107 ARG A C 1
ATOM 754 O O . ARG A 1 107 ? 13.529 -0.516 -15.036 1.00 90.56 107 ARG A O 1
ATOM 761 N N . LEU A 1 108 ? 15.103 -0.925 -13.485 1.00 90.62 108 LEU A N 1
ATOM 762 C CA . LEU A 1 108 ? 16.112 -0.044 -14.061 1.00 90.62 108 LEU A CA 1
ATOM 763 C C . LEU A 1 108 ? 16.945 -0.800 -15.108 1.00 90.62 108 LEU A C 1
ATOM 765 O O . LEU A 1 108 ? 17.492 -1.864 -14.821 1.00 90.62 108 LEU A O 1
ATOM 769 N N . ASN A 1 109 ? 17.068 -0.239 -16.309 1.00 89.38 109 ASN A N 1
ATOM 770 C CA . ASN A 1 109 ? 17.956 -0.706 -17.369 1.00 89.38 109 ASN A CA 1
ATOM 771 C C . ASN A 1 109 ? 18.777 0.476 -17.904 1.00 89.38 109 ASN A C 1
ATOM 773 O O . ASN A 1 109 ? 18.275 1.343 -18.624 1.00 89.38 109 ASN A O 1
ATOM 777 N N . GLY A 1 110 ? 20.046 0.552 -17.501 1.00 87.50 110 GLY A N 1
ATOM 778 C CA . GLY A 1 110 ? 20.859 1.747 -17.721 1.00 87.50 110 GLY A CA 1
ATOM 779 C C . GLY A 1 110 ? 20.224 2.966 -17.046 1.00 87.50 110 GLY A C 1
ATOM 780 O O . GLY A 1 110 ? 20.024 2.970 -15.836 1.00 87.50 110 GLY A O 1
ATOM 781 N N . PHE A 1 111 ? 19.885 3.989 -17.835 1.00 88.31 111 PHE A N 1
ATOM 782 C CA . PHE A 1 111 ? 19.186 5.189 -17.360 1.00 88.31 111 PHE A CA 1
ATOM 783 C C . PHE A 1 111 ? 17.678 5.176 -17.629 1.00 88.31 111 PHE A C 1
ATOM 785 O O . PHE A 1 111 ? 17.039 6.212 -17.463 1.00 88.31 111 PHE A O 1
ATOM 792 N N . HIS A 1 112 ? 17.106 4.047 -18.047 1.00 92.31 112 HIS A N 1
ATOM 793 C CA . HIS A 1 112 ? 15.680 3.928 -18.338 1.00 92.31 112 HIS A CA 1
ATOM 794 C C . HIS A 1 112 ? 14.979 3.057 -17.302 1.00 92.31 112 HIS A C 1
ATOM 796 O O . HIS A 1 112 ? 15.480 2.009 -16.894 1.00 92.31 112 HIS A O 1
ATOM 802 N N . VAL A 1 113 ? 13.811 3.514 -16.871 1.00 93.19 113 VAL A N 1
ATOM 803 C CA . VAL A 1 113 ? 12.919 2.810 -15.959 1.00 93.19 113 VAL A CA 1
ATOM 804 C C . VAL A 1 113 ? 11.815 2.185 -16.784 1.00 93.19 113 VAL A C 1
ATOM 806 O O . VAL A 1 113 ? 11.064 2.887 -17.462 1.00 93.19 113 VAL A O 1
ATOM 809 N N . HIS A 1 114 ? 11.728 0.866 -16.733 1.00 93.06 114 HIS A N 1
ATOM 810 C CA . HIS A 1 114 ? 10.652 0.114 -17.352 1.00 93.06 114 HIS A CA 1
ATOM 811 C C . HIS A 1 114 ? 9.612 -0.201 -16.287 1.00 93.06 114 HIS A C 1
ATOM 813 O O . HIS A 1 114 ? 9.952 -0.734 -15.228 1.00 93.06 114 HIS A O 1
ATOM 819 N N . PHE A 1 115 ? 8.363 0.128 -16.589 1.00 91.56 115 PHE A N 1
ATOM 820 C CA . PHE A 1 115 ? 7.222 -0.162 -15.738 1.00 91.56 115 PHE A CA 1
ATOM 821 C C . PHE A 1 115 ? 6.462 -1.344 -16.324 1.00 91.56 115 PHE A C 1
ATOM 823 O O . PHE A 1 115 ? 6.212 -1.381 -17.529 1.00 91.56 115 PHE A O 1
ATOM 830 N N . ALA A 1 116 ? 6.106 -2.307 -15.481 1.00 87.00 116 ALA A N 1
ATOM 831 C CA . ALA A 1 116 ? 5.183 -3.360 -15.873 1.00 87.00 116 ALA A CA 1
ATOM 832 C C . ALA A 1 116 ? 3.805 -2.750 -16.215 1.00 87.00 116 ALA A C 1
ATOM 834 O O . ALA A 1 116 ? 3.458 -1.671 -15.712 1.00 87.00 116 ALA A O 1
ATOM 835 N N . PRO A 1 117 ? 3.004 -3.403 -17.071 1.00 81.69 117 PRO A N 1
ATOM 836 C CA . PRO A 1 117 ? 1.615 -3.008 -17.263 1.00 81.69 117 PRO A CA 1
ATOM 837 C C . PRO A 1 117 ? 0.870 -3.067 -15.925 1.00 81.69 117 PRO A C 1
ATOM 839 O O . PRO A 1 117 ? 1.045 -3.994 -15.142 1.00 81.69 117 PRO A O 1
ATOM 842 N N . GLY A 1 118 ? 0.077 -2.034 -15.645 1.00 69.75 118 GLY A N 1
ATOM 843 C CA . GLY A 1 118 ? -0.763 -1.972 -14.454 1.00 69.75 118 GLY A CA 1
ATOM 844 C C . GLY A 1 118 ? -2.024 -2.776 -14.708 1.00 69.75 118 GLY A C 1
ATOM 845 O O . GLY A 1 118 ? -3.041 -2.198 -15.082 1.00 69.75 118 GLY A O 1
ATOM 846 N N . ASP A 1 119 ? -1.923 -4.095 -14.581 1.00 67.81 119 ASP A N 1
ATOM 847 C CA . ASP A 1 119 ? -3.049 -5.005 -14.777 1.00 67.81 119 ASP A CA 1
ATOM 848 C C . ASP A 1 119 ? -4.115 -4.832 -13.678 1.00 67.81 119 ASP A C 1
ATOM 850 O O . ASP A 1 119 ? -3.942 -4.073 -12.717 1.00 67.81 119 ASP A O 1
ATOM 854 N N . ALA A 1 120 ? -5.245 -5.537 -13.826 1.00 79.81 120 ALA A N 1
ATOM 855 C CA . ALA A 1 120 ? -6.277 -5.619 -12.796 1.00 79.81 120 ALA A CA 1
ATOM 856 C C . ALA A 1 120 ? -5.633 -5.969 -11.447 1.00 79.81 120 ALA A C 1
ATOM 858 O O . ALA A 1 120 ? -4.998 -7.011 -11.322 1.00 79.81 120 ALA A O 1
ATOM 859 N N . ALA A 1 121 ? -5.774 -5.088 -10.460 1.00 87.62 121 ALA A N 1
ATOM 860 C CA . ALA A 1 121 ? -5.263 -5.320 -9.119 1.00 87.62 121 ALA A CA 1
ATOM 861 C C . ALA A 1 121 ? -6.418 -5.589 -8.164 1.00 87.62 121 ALA A C 1
ATOM 863 O O . ALA A 1 121 ? -7.442 -4.901 -8.206 1.00 87.62 121 ALA A O 1
ATOM 864 N N . ASP A 1 122 ? -6.187 -6.527 -7.258 1.00 91.81 122 ASP A N 1
ATOM 865 C CA . ASP A 1 122 ? -7.059 -6.793 -6.131 1.00 91.81 122 ASP A CA 1
ATOM 866 C C . ASP A 1 122 ? -6.495 -6.127 -4.879 1.00 91.81 122 ASP A C 1
ATOM 868 O O . ASP A 1 122 ? -5.280 -6.015 -4.680 1.00 91.81 122 ASP A O 1
ATOM 872 N N . VAL A 1 123 ? -7.399 -5.672 -4.015 1.00 92.06 123 VAL A N 1
ATOM 873 C CA . VAL A 1 123 ? -7.028 -5.097 -2.725 1.00 92.06 123 VAL A CA 1
ATOM 874 C C . VAL A 1 123 ? -7.249 -6.130 -1.634 1.00 92.06 123 VAL A C 1
ATOM 876 O O . VAL A 1 123 ? -8.341 -6.685 -1.478 1.00 92.06 123 VAL A O 1
ATOM 879 N N . VAL A 1 124 ? -6.210 -6.339 -0.833 1.00 93.50 124 VAL A N 1
ATOM 880 C CA . VAL A 1 124 ? -6.222 -7.252 0.307 1.00 93.50 124 VAL A CA 1
ATOM 881 C C . VAL A 1 124 ? -5.868 -6.476 1.564 1.00 93.50 124 VAL A C 1
ATOM 883 O O . VAL A 1 124 ? -4.912 -5.699 1.591 1.00 93.50 124 VAL A O 1
ATOM 886 N N . PHE A 1 125 ? -6.639 -6.686 2.625 1.00 93.62 125 PHE A N 1
ATOM 887 C CA . PHE A 1 125 ? -6.238 -6.246 3.952 1.00 93.62 125 PHE A CA 1
ATOM 888 C C . PHE A 1 125 ? -5.303 -7.286 4.558 1.00 93.62 125 PHE A C 1
ATOM 890 O O . PHE A 1 125 ? -5.639 -8.470 4.590 1.00 93.62 125 PHE A O 1
ATOM 897 N N . VAL A 1 126 ? -4.167 -6.832 5.079 1.00 90.31 126 VAL A N 1
ATOM 898 C CA . VAL A 1 126 ? -3.158 -7.663 5.727 1.00 90.31 126 VAL A CA 1
ATOM 899 C C . VAL A 1 126 ? -2.925 -7.164 7.153 1.00 90.31 126 VAL A C 1
ATOM 901 O O . VAL A 1 126 ? -2.448 -6.051 7.388 1.00 90.31 126 VAL A O 1
ATOM 904 N N . GLU A 1 127 ? -3.270 -8.000 8.124 1.00 86.81 127 GLU A N 1
ATOM 905 C CA . GLU A 1 127 ? -3.003 -7.788 9.538 1.00 86.81 127 GLU A CA 1
ATOM 906 C C . GLU A 1 127 ? -1.615 -8.302 9.907 1.00 86.81 127 GLU A C 1
ATOM 908 O O . GLU A 1 127 ? -1.238 -9.402 9.505 1.00 86.81 127 GLU A O 1
ATOM 913 N N . GLN A 1 128 ? -0.906 -7.538 10.743 1.00 76.88 128 GLN A N 1
ATOM 914 C CA . GLN A 1 128 ? 0.405 -7.922 11.273 1.00 76.88 128 GLN A CA 1
ATOM 915 C C . GLN A 1 128 ? 1.402 -8.255 10.161 1.00 76.88 128 GLN A C 1
ATOM 917 O O . GLN A 1 128 ? 2.019 -9.316 10.163 1.00 76.88 128 GLN A O 1
ATOM 922 N N . VAL A 1 129 ? 1.573 -7.319 9.223 1.00 66.88 129 VAL A N 1
ATOM 923 C CA . VAL A 1 129 ? 2.606 -7.408 8.179 1.00 66.88 129 VAL A CA 1
ATOM 924 C C . VAL A 1 129 ? 4.004 -7.516 8.801 1.00 66.88 129 VAL A C 1
ATOM 926 O O . VAL A 1 129 ? 4.908 -8.074 8.204 1.00 66.88 129 VAL A O 1
ATOM 929 N N . SER A 1 130 ? 4.178 -7.015 10.025 1.00 68.12 130 SER A N 1
ATOM 930 C CA . SER A 1 130 ? 5.366 -7.229 10.847 1.00 68.12 130 SER A CA 1
ATOM 931 C C . SER A 1 130 ? 4.973 -7.284 12.329 1.00 68.12 130 SER A C 1
ATOM 933 O O . SER A 1 130 ? 3.966 -6.699 12.748 1.00 68.12 130 SER A O 1
ATOM 935 N N . GLU A 1 131 ? 5.779 -7.964 13.152 1.00 65.75 131 GLU A N 1
ATOM 936 C CA . GLU A 1 131 ? 5.620 -7.974 14.616 1.00 65.75 131 GLU A CA 1
ATOM 937 C C . GLU A 1 131 ? 5.701 -6.555 15.211 1.00 65.75 131 GLU A C 1
ATOM 939 O O . GLU A 1 131 ? 5.046 -6.240 16.212 1.00 65.75 131 GLU A O 1
ATOM 944 N N . ARG A 1 132 ? 6.483 -5.682 14.563 1.00 73.56 132 ARG A N 1
ATOM 945 C CA . ARG A 1 132 ? 6.689 -4.269 14.910 1.00 73.56 132 ARG A CA 1
ATOM 946 C C . ARG A 1 132 ? 6.207 -3.360 13.783 1.00 73.56 132 ARG A C 1
ATOM 948 O O . ARG A 1 132 ? 6.115 -3.788 12.638 1.00 73.56 132 ARG A O 1
ATOM 955 N N . ALA A 1 133 ? 5.934 -2.094 14.095 1.00 79.94 133 ALA A N 1
ATOM 956 C CA . ALA A 1 133 ? 5.650 -1.108 13.056 1.00 79.94 133 ALA A CA 1
ATOM 957 C C . ALA A 1 133 ? 6.835 -1.036 12.071 1.00 79.94 133 ALA A C 1
ATOM 959 O O . ALA A 1 133 ? 7.984 -0.930 12.498 1.00 79.94 133 ALA A O 1
ATOM 960 N N . CYS A 1 134 ? 6.546 -1.143 10.776 1.00 79.00 134 CYS A N 1
ATOM 961 C CA . CYS A 1 134 ? 7.527 -1.240 9.693 1.00 79.00 134 CYS A CA 1
ATOM 962 C C . CYS A 1 134 ? 7.213 -0.230 8.584 1.00 79.00 134 CYS A C 1
ATOM 964 O O . CYS A 1 134 ? 6.101 0.300 8.542 1.00 79.00 134 CYS A O 1
ATOM 966 N N . SER A 1 135 ? 8.179 0.066 7.713 1.00 87.00 135 SER A N 1
ATOM 967 C CA . SER A 1 135 ? 7.955 0.982 6.588 1.00 87.00 135 SER A CA 1
ATOM 968 C C . SER A 1 135 ? 7.035 0.369 5.520 1.00 87.00 135 SER A C 1
ATOM 970 O O . SER A 1 135 ? 6.785 -0.838 5.517 1.00 87.00 135 SER A O 1
ATOM 972 N N . LEU A 1 136 ? 6.548 1.179 4.571 1.00 87.94 136 LEU A N 1
ATOM 973 C CA . LEU A 1 136 ? 5.746 0.674 3.442 1.00 87.94 136 LEU A CA 1
ATOM 974 C C . LEU A 1 136 ? 6.533 -0.311 2.575 1.00 87.94 136 LEU A C 1
ATOM 976 O O . LEU A 1 136 ? 5.985 -1.307 2.107 1.00 87.94 136 LEU A O 1
ATOM 980 N N . LEU A 1 137 ? 7.825 -0.043 2.384 1.00 88.38 137 LEU A N 1
ATOM 981 C CA . LEU A 1 137 ? 8.699 -0.908 1.604 1.00 88.38 137 LEU A CA 1
ATOM 982 C C . LEU A 1 137 ? 8.946 -2.244 2.314 1.00 88.38 137 LEU A C 1
ATOM 984 O O . LEU A 1 137 ? 8.886 -3.291 1.672 1.00 88.38 137 LEU A O 1
ATOM 988 N N . ASP A 1 138 ? 9.157 -2.225 3.632 1.00 86.44 138 ASP A N 1
ATOM 989 C CA . ASP A 1 138 ? 9.295 -3.451 4.431 1.00 86.44 138 ASP A CA 1
ATOM 990 C C . ASP A 1 138 ? 8.011 -4.277 4.415 1.00 86.44 138 ASP A C 1
ATOM 992 O O . ASP A 1 138 ? 8.058 -5.501 4.272 1.00 86.44 138 ASP A O 1
ATOM 996 N N . ALA A 1 139 ? 6.856 -3.611 4.505 1.00 87.19 139 ALA A N 1
ATOM 997 C CA . ALA A 1 139 ? 5.558 -4.258 4.389 1.00 87.19 139 ALA A CA 1
ATOM 998 C C . ALA A 1 139 ? 5.403 -4.958 3.027 1.00 87.19 139 ALA A C 1
ATOM 1000 O O . ALA A 1 139 ? 5.057 -6.140 2.970 1.00 87.19 139 ALA A O 1
ATOM 1001 N N . ALA A 1 140 ? 5.732 -4.267 1.932 1.00 89.94 140 ALA A N 1
ATOM 1002 C CA . ALA A 1 140 ? 5.678 -4.830 0.584 1.00 89.94 140 ALA A CA 1
ATOM 1003 C C . ALA A 1 140 ? 6.644 -6.014 0.401 1.00 89.94 140 ALA A C 1
ATOM 1005 O O . ALA A 1 140 ? 6.257 -7.051 -0.138 1.00 89.94 140 ALA A O 1
ATOM 1006 N N . ARG A 1 141 ? 7.880 -5.903 0.904 1.00 86.75 141 ARG A N 1
ATOM 1007 C CA . ARG A 1 141 ? 8.877 -6.988 0.876 1.00 86.75 141 ARG A CA 1
ATOM 1008 C C . ARG A 1 141 ? 8.442 -8.199 1.686 1.00 86.75 141 ARG A C 1
ATOM 1010 O O . ARG A 1 141 ? 8.651 -9.324 1.246 1.00 86.75 141 ARG A O 1
ATOM 1017 N N . THR A 1 142 ? 7.823 -7.975 2.841 1.00 84.81 142 THR A N 1
ATOM 1018 C CA . THR A 1 142 ? 7.293 -9.051 3.685 1.00 84.81 142 THR A CA 1
ATOM 1019 C C . THR A 1 142 ? 6.202 -9.822 2.951 1.00 84.81 142 THR A C 1
ATOM 1021 O O . THR A 1 142 ? 6.239 -11.050 2.915 1.00 84.81 142 THR A O 1
ATOM 1024 N N . ILE A 1 143 ? 5.281 -9.118 2.291 1.00 86.81 143 ILE A N 1
ATOM 1025 C CA . ILE A 1 143 ? 4.227 -9.742 1.479 1.00 86.81 143 ILE A CA 1
ATOM 1026 C C . ILE A 1 143 ? 4.829 -10.514 0.307 1.00 86.81 143 ILE A C 1
ATOM 1028 O O . ILE A 1 143 ? 4.469 -11.670 0.090 1.00 86.81 143 ILE A O 1
ATOM 1032 N N . HIS A 1 144 ? 5.791 -9.919 -0.398 1.00 86.19 144 HIS A N 1
ATOM 1033 C CA . HIS A 1 144 ? 6.484 -10.592 -1.491 1.00 86.19 144 HIS A CA 1
ATOM 1034 C C . HIS A 1 144 ? 7.190 -11.872 -1.013 1.00 86.19 144 HIS A C 1
ATOM 1036 O O . HIS A 1 144 ? 7.081 -12.920 -1.645 1.00 86.19 144 HIS A O 1
ATOM 1042 N N . ALA A 1 145 ? 7.891 -11.823 0.123 1.00 81.56 145 ALA A N 1
ATOM 1043 C CA . ALA A 1 145 ? 8.560 -12.986 0.700 1.00 81.56 145 ALA A CA 1
ATOM 1044 C C . ALA A 1 145 ? 7.564 -14.069 1.150 1.00 81.56 145 ALA A C 1
ATOM 1046 O O . ALA A 1 145 ? 7.804 -15.253 0.917 1.00 81.56 145 ALA A O 1
ATOM 1047 N N . ALA A 1 146 ? 6.440 -13.676 1.755 1.00 81.00 146 ALA A N 1
ATOM 1048 C CA . ALA A 1 146 ? 5.383 -14.589 2.182 1.00 81.00 146 ALA A CA 1
ATOM 1049 C C . ALA A 1 146 ? 4.791 -15.360 0.989 1.00 81.00 146 ALA A C 1
ATOM 1051 O O . ALA A 1 146 ? 4.689 -16.585 1.019 1.00 81.00 146 ALA A O 1
ATOM 1052 N N . VAL A 1 147 ? 4.478 -14.658 -0.099 1.00 84.88 147 VAL A N 1
ATOM 1053 C CA . VAL A 1 147 ? 3.898 -15.254 -1.313 1.00 84.88 147 VAL A CA 1
ATOM 1054 C C . VAL A 1 147 ? 4.917 -16.125 -2.053 1.00 84.88 147 VAL A C 1
ATOM 1056 O O . VAL A 1 147 ? 4.573 -17.222 -2.494 1.00 84.88 147 VAL A O 1
ATOM 1059 N N . ALA A 1 148 ? 6.192 -15.724 -2.083 1.00 82.31 148 ALA A N 1
ATOM 1060 C CA . ALA A 1 148 ? 7.270 -16.538 -2.645 1.00 82.31 148 ALA A CA 1
ATOM 1061 C C . ALA A 1 148 ? 7.415 -17.905 -1.948 1.00 82.31 148 ALA A C 1
ATOM 1063 O O . ALA A 1 148 ? 7.793 -18.889 -2.582 1.00 82.31 148 ALA A O 1
ATOM 1064 N N . CYS A 1 149 ? 7.055 -18.013 -0.665 1.00 76.44 149 CYS A N 1
ATOM 1065 C CA . CYS A 1 149 ? 7.059 -19.293 0.056 1.00 76.44 149 CYS A CA 1
ATOM 1066 C C . CYS A 1 149 ? 5.948 -20.244 -0.388 1.00 76.44 149 CYS A C 1
ATOM 1068 O O . CYS A 1 149 ? 6.055 -21.451 -0.185 1.00 76.44 149 CYS A O 1
ATOM 1070 N N . ALA A 1 150 ? 4.907 -19.716 -1.027 1.00 74.94 150 ALA A N 1
ATOM 1071 C CA . ALA A 1 150 ? 3.911 -20.504 -1.734 1.00 74.94 150 ALA A CA 1
ATOM 1072 C C . ALA A 1 150 ? 4.330 -20.816 -3.188 1.00 74.94 150 ALA A C 1
ATOM 1074 O O . ALA A 1 150 ? 3.505 -21.316 -3.943 1.00 74.94 150 ALA A O 1
ATOM 1075 N N . ALA A 1 151 ? 5.591 -20.554 -3.567 1.00 77.38 151 ALA A N 1
ATOM 1076 C CA . ALA A 1 151 ? 6.139 -20.729 -4.915 1.00 77.38 151 ALA A CA 1
ATOM 1077 C C . ALA A 1 151 ? 5.421 -19.896 -5.995 1.00 77.38 151 ALA A C 1
ATOM 1079 O O . ALA A 1 151 ? 5.240 -20.347 -7.126 1.00 77.38 151 ALA A O 1
ATOM 1080 N N . HIS A 1 152 ? 5.031 -18.670 -5.639 1.00 81.62 152 HIS A N 1
ATOM 1081 C 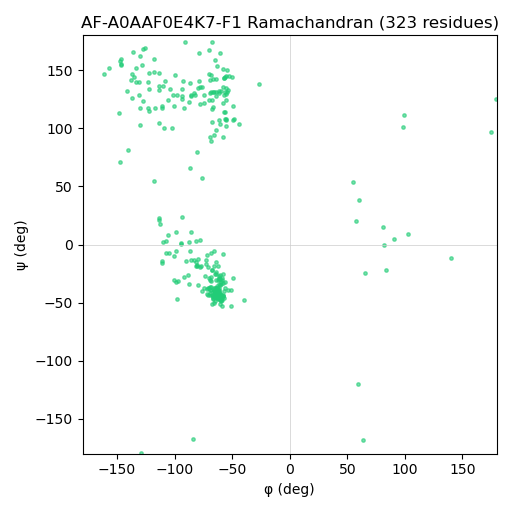CA . HIS A 1 152 ? 4.431 -17.705 -6.554 1.00 81.62 152 HIS A CA 1
ATOM 1082 C C . HIS A 1 152 ? 5.235 -16.405 -6.581 1.00 81.62 152 HIS A C 1
ATOM 1084 O O . HIS A 1 152 ? 5.676 -15.922 -5.538 1.00 81.62 152 HIS A O 1
ATOM 1090 N N . ASP A 1 153 ? 5.385 -15.828 -7.771 1.00 83.62 153 ASP A N 1
ATOM 1091 C CA . ASP A 1 153 ? 5.892 -14.467 -7.921 1.00 83.62 153 ASP A CA 1
ATOM 1092 C C . ASP A 1 153 ? 4.789 -1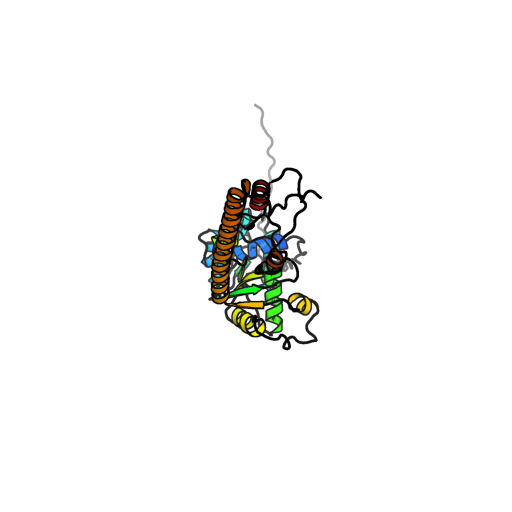3.479 -7.548 1.00 83.62 153 ASP A C 1
ATOM 1094 O O . ASP A 1 153 ? 3.634 -13.655 -7.943 1.00 83.62 153 ASP A O 1
ATOM 1098 N N . ALA A 1 154 ? 5.148 -12.455 -6.777 1.00 86.75 154 ALA A N 1
ATOM 1099 C CA . ALA A 1 154 ? 4.202 -11.474 -6.279 1.00 86.75 154 ALA A CA 1
ATOM 1100 C C . ALA A 1 154 ? 4.467 -10.102 -6.880 1.00 86.75 154 ALA A C 1
ATOM 1102 O O . ALA A 1 154 ? 5.605 -9.636 -6.899 1.00 86.75 154 ALA A O 1
ATOM 1103 N N . THR A 1 155 ? 3.407 -9.408 -7.284 1.00 89.69 155 THR A N 1
ATOM 1104 C CA . THR A 1 155 ? 3.492 -7.988 -7.620 1.00 89.69 155 THR A CA 1
ATOM 1105 C C . THR A 1 155 ? 2.743 -7.175 -6.577 1.00 89.69 155 THR A C 1
ATOM 1107 O O . THR A 1 155 ? 1.537 -7.331 -6.391 1.00 89.69 155 THR A O 1
ATOM 1110 N N . VAL A 1 156 ? 3.464 -6.286 -5.888 1.00 91.44 156 VAL A N 1
ATOM 1111 C CA . VAL A 1 156 ? 2.894 -5.393 -4.869 1.00 91.44 156 VAL A CA 1
ATOM 1112 C C . VAL A 1 156 ? 2.877 -3.970 -5.398 1.00 91.44 156 VAL A C 1
ATOM 1114 O O . VAL A 1 156 ? 3.896 -3.284 -5.373 1.00 91.44 156 VAL A O 1
ATOM 1117 N N . TRP A 1 157 ? 1.716 -3.518 -5.861 1.00 91.38 157 TRP A N 1
ATOM 1118 C CA . TRP A 1 157 ? 1.551 -2.216 -6.499 1.00 91.38 157 TRP A CA 1
ATOM 1119 C C . TRP A 1 157 ? 1.532 -1.054 -5.510 1.00 91.38 157 TRP A C 1
ATOM 1121 O O . TRP A 1 157 ? 2.059 0.013 -5.807 1.00 91.38 157 TRP A O 1
ATOM 1131 N N . ALA A 1 158 ? 0.882 -1.214 -4.359 1.00 91.12 158 ALA A N 1
ATOM 1132 C CA . ALA A 1 158 ? 0.744 -0.131 -3.391 1.00 91.12 158 ALA A CA 1
ATOM 1133 C C . ALA A 1 158 ? 0.496 -0.661 -1.981 1.00 91.12 158 ALA A C 1
ATOM 1135 O O . ALA A 1 158 ? -0.112 -1.717 -1.806 1.00 91.12 158 ALA A O 1
ATOM 1136 N N . VAL A 1 159 ? 0.913 0.117 -0.983 1.00 91.69 159 VAL A N 1
ATOM 1137 C CA . VAL A 1 159 ? 0.673 -0.149 0.440 1.00 91.69 159 VAL A CA 1
ATOM 1138 C C . VAL A 1 159 ? 0.054 1.094 1.070 1.00 91.69 159 VAL A C 1
ATOM 1140 O O . VAL A 1 159 ? 0.630 2.180 1.013 1.00 91.69 159 VAL A O 1
ATOM 1143 N N . GLY A 1 160 ? -1.113 0.932 1.683 1.00 89.44 160 GLY A N 1
ATOM 1144 C CA . GLY A 1 160 ? -1.855 1.985 2.368 1.00 89.44 160 GLY A CA 1
ATOM 1145 C C . GLY A 1 160 ? -2.196 1.614 3.808 1.00 89.44 160 GLY A C 1
ATOM 1146 O O . GLY A 1 160 ? -2.067 0.465 4.238 1.00 89.44 160 GLY A O 1
ATOM 1147 N N . ALA A 1 161 ? -2.662 2.605 4.567 1.00 85.94 161 ALA A N 1
ATOM 1148 C CA . ALA A 1 161 ? -3.113 2.416 5.944 1.00 85.94 161 ALA A CA 1
ATOM 1149 C C . ALA A 1 161 ? -4.292 1.416 6.038 1.00 85.94 161 ALA A C 1
ATOM 1151 O O . ALA A 1 161 ? -4.938 1.105 5.048 1.00 85.94 161 ALA A O 1
ATOM 1152 N N . PRO A 1 162 ? -4.640 0.887 7.215 1.00 86.06 162 PRO A N 1
ATOM 1153 C CA . PRO A 1 162 ? -5.808 0.020 7.360 1.00 86.06 162 PRO A CA 1
ATOM 1154 C C . PRO A 1 162 ? -7.083 0.850 7.602 1.00 86.06 162 PRO A C 1
ATOM 1156 O O . PRO A 1 162 ? -7.645 0.826 8.695 1.00 86.06 162 PRO A O 1
ATOM 1159 N N . THR A 1 163 ? -7.518 1.641 6.617 1.00 82.94 163 THR A N 1
ATOM 1160 C CA . THR A 1 163 ? -8.693 2.534 6.722 1.00 82.94 163 THR A CA 1
ATOM 1161 C C . THR A 1 163 ? -9.681 2.332 5.575 1.00 82.94 163 THR A C 1
ATOM 1163 O O . THR A 1 163 ? -9.291 1.937 4.478 1.00 82.94 163 THR A O 1
ATOM 1166 N N . LEU A 1 164 ? -10.960 2.658 5.802 1.00 75.25 164 LEU A N 1
ATOM 1167 C CA . LEU A 1 164 ? -11.959 2.782 4.736 1.00 75.25 164 LEU A CA 1
ATOM 1168 C C . LEU A 1 164 ? -11.496 3.893 3.772 1.00 75.25 164 LEU A C 1
ATOM 1170 O O . LEU A 1 164 ? -11.533 5.064 4.136 1.00 75.25 164 LEU A O 1
ATOM 1174 N N . GLY A 1 165 ? -10.971 3.528 2.600 1.00 76.94 165 GLY A N 1
ATOM 1175 C CA . GLY A 1 165 ? -10.401 4.471 1.619 1.00 76.94 165 GLY A CA 1
ATOM 1176 C C . GLY A 1 165 ? -8.870 4.535 1.580 1.00 76.94 165 GLY A C 1
ATOM 1177 O O . GLY A 1 165 ? -8.299 5.379 0.904 1.00 76.94 165 GLY A O 1
ATOM 1178 N N . ALA A 1 166 ? -8.167 3.633 2.268 1.00 71.69 166 ALA A N 1
ATOM 1179 C CA . ALA A 1 166 ? -6.703 3.612 2.346 1.00 71.69 166 ALA A CA 1
ATOM 1180 C C . ALA A 1 166 ? -5.933 3.709 1.019 1.00 71.69 166 ALA A C 1
ATOM 1182 O O . ALA A 1 166 ? -4.797 4.180 1.004 1.00 71.69 166 ALA A O 1
ATOM 1183 N N . LEU A 1 167 ? -6.535 3.229 -0.068 1.00 80.00 167 LEU A N 1
ATOM 1184 C CA . LEU A 1 167 ? -5.945 3.211 -1.404 1.00 80.00 167 LEU A CA 1
ATOM 1185 C C . LEU A 1 167 ? -6.675 4.148 -2.383 1.00 80.00 167 LEU A C 1
ATOM 1187 O O . LEU A 1 167 ? -6.531 4.048 -3.605 1.00 80.00 167 LEU A O 1
ATOM 1191 N N . ASP A 1 168 ? -7.454 5.090 -1.855 1.00 79.38 168 ASP A N 1
ATOM 1192 C CA . ASP A 1 168 ? -7.894 6.245 -2.625 1.00 79.38 168 ASP A CA 1
ATOM 1193 C C . ASP A 1 168 ? -6.700 7.162 -2.892 1.00 79.38 168 ASP A C 1
ATOM 1195 O O . ASP A 1 168 ? -5.781 7.270 -2.076 1.00 79.38 168 ASP A O 1
ATOM 1199 N N . ALA A 1 169 ? -6.702 7.834 -4.047 1.00 67.75 169 ALA A N 1
ATOM 1200 C CA . ALA A 1 169 ? -5.553 8.615 -4.511 1.00 67.75 169 ALA A CA 1
ATOM 1201 C C . ALA A 1 169 ? -5.073 9.643 -3.465 1.00 67.75 169 ALA A C 1
ATOM 1203 O O . ALA A 1 169 ? -3.873 9.791 -3.244 1.00 67.75 169 ALA A O 1
ATOM 1204 N N . GLY A 1 170 ? -6.008 10.291 -2.759 1.00 65.19 170 GLY A N 1
ATOM 1205 C CA . GLY A 1 170 ? -5.691 11.233 -1.682 1.00 65.19 170 GLY A CA 1
ATOM 1206 C C . GLY A 1 170 ? -5.097 10.581 -0.428 1.00 65.19 170 GLY A C 1
ATOM 1207 O O . GLY A 1 170 ? -4.272 11.195 0.246 1.00 65.19 170 GLY A O 1
ATOM 1208 N N . CYS A 1 171 ? -5.464 9.335 -0.121 1.00 68.06 171 CYS A N 1
ATOM 1209 C CA . CYS A 1 171 ? -4.983 8.615 1.058 1.00 68.06 171 CYS A CA 1
ATOM 1210 C C . CYS A 1 171 ? -3.578 8.037 0.861 1.00 68.06 171 CYS A C 1
ATOM 1212 O O . CYS A 1 171 ? -2.785 8.069 1.800 1.00 68.06 171 CYS A O 1
ATOM 1214 N N . LEU A 1 172 ? -3.233 7.598 -0.356 1.00 72.25 172 LEU A N 1
ATOM 1215 C CA . LEU A 1 172 ? -1.893 7.086 -0.678 1.00 72.25 172 LEU A CA 1
ATOM 1216 C C . LEU A 1 172 ? -0.792 8.108 -0.367 1.00 72.25 172 LEU A C 1
ATOM 1218 O O . LEU A 1 172 ? 0.246 7.738 0.183 1.00 72.25 172 LEU A O 1
ATOM 1222 N N . ALA A 1 173 ? -1.047 9.388 -0.658 1.00 64.69 173 ALA A N 1
ATOM 1223 C CA . ALA A 1 173 ? -0.128 10.492 -0.383 1.00 64.69 173 ALA A CA 1
ATOM 1224 C C . ALA A 1 173 ? 0.079 10.766 1.120 1.00 64.69 173 ALA A C 1
ATOM 1226 O O . ALA A 1 173 ? 1.097 11.333 1.502 1.00 64.69 173 ALA A O 1
ATOM 1227 N N . HIS A 1 174 ? -0.861 10.346 1.972 1.00 65.38 174 HIS A N 1
ATOM 1228 C CA . HIS A 1 174 ? -0.869 10.612 3.415 1.00 65.38 174 HIS A CA 1
ATOM 1229 C C . HIS A 1 174 ? -0.690 9.333 4.243 1.00 65.38 174 HIS A C 1
ATOM 1231 O O . HIS A 1 174 ? -1.091 9.268 5.408 1.00 65.38 174 HIS A O 1
ATOM 1237 N N . THR A 1 175 ? -0.105 8.295 3.644 1.00 68.31 175 THR A N 1
ATOM 1238 C CA . THR A 1 175 ? 0.114 7.031 4.344 1.00 68.31 175 THR A CA 1
ATOM 1239 C C . THR A 1 175 ? 1.132 7.235 5.477 1.00 68.31 175 THR A C 1
ATOM 1241 O O . THR A 1 175 ? 2.188 7.826 5.244 1.00 68.31 175 THR A O 1
ATOM 1244 N N . PRO A 1 176 ? 0.853 6.760 6.707 1.00 71.50 176 PRO A N 1
ATOM 1245 C CA . PRO A 1 176 ? 1.794 6.851 7.817 1.00 71.50 176 PRO A CA 1
ATOM 1246 C C . PRO A 1 176 ? 3.154 6.232 7.480 1.00 71.50 176 PRO A C 1
ATOM 1248 O O . PRO A 1 176 ? 3.225 5.200 6.817 1.00 71.50 176 PRO A O 1
ATOM 1251 N N . ALA A 1 177 ? 4.229 6.820 8.015 1.00 70.56 177 ALA A N 1
ATOM 1252 C CA . ALA A 1 177 ? 5.598 6.362 7.765 1.00 70.56 177 ALA A CA 1
ATOM 1253 C C . ALA A 1 177 ? 5.866 4.925 8.247 1.00 70.56 177 ALA A C 1
ATOM 1255 O O . ALA A 1 177 ? 6.740 4.250 7.707 1.00 70.56 177 ALA A O 1
ATOM 1256 N N . THR A 1 178 ? 5.128 4.461 9.263 1.00 79.75 178 THR A N 1
ATOM 1257 C CA . THR A 1 178 ? 5.206 3.077 9.735 1.00 79.75 178 THR A CA 1
ATOM 1258 C C . THR A 1 178 ? 3.824 2.479 9.970 1.00 79.75 178 THR A C 1
ATOM 1260 O O . THR A 1 178 ? 2.900 3.164 10.415 1.00 79.75 178 THR A O 1
ATOM 1263 N N . LEU A 1 179 ? 3.685 1.188 9.674 1.00 82.88 179 LEU A N 1
ATOM 1264 C CA . LEU A 1 179 ? 2.445 0.427 9.766 1.00 82.88 179 LEU A CA 1
ATOM 1265 C C . LEU A 1 179 ? 2.701 -0.947 10.393 1.00 82.88 179 LEU A C 1
ATOM 1267 O O . LEU A 1 179 ? 3.749 -1.559 10.193 1.00 82.88 179 LEU A O 1
ATOM 1271 N N . LYS A 1 180 ? 1.714 -1.444 11.143 1.00 83.50 180 LYS A N 1
ATOM 1272 C CA . LYS A 1 180 ? 1.662 -2.845 11.601 1.00 83.50 180 LYS A CA 1
ATOM 1273 C C . LYS A 1 180 ? 0.713 -3.693 10.747 1.00 83.50 180 LYS A C 1
ATOM 1275 O O . LYS A 1 180 ? 0.946 -4.880 10.560 1.00 83.50 180 LYS A O 1
ATOM 1280 N N . SER A 1 181 ? -0.334 -3.070 10.218 1.00 87.88 181 SER A N 1
ATOM 1281 C CA . SER A 1 181 ? -1.326 -3.664 9.321 1.00 87.88 181 SER A CA 1
ATOM 1282 C C . SER A 1 181 ? -1.545 -2.708 8.153 1.00 87.88 181 SER A C 1
ATOM 1284 O O . SER A 1 181 ? -1.377 -1.498 8.328 1.00 87.88 181 SER A O 1
ATOM 1286 N N . ALA A 1 182 ? -1.922 -3.227 6.990 1.00 90.94 182 ALA A N 1
ATOM 1287 C CA . ALA A 1 182 ? -2.034 -2.436 5.771 1.00 90.94 182 ALA A CA 1
ATOM 1288 C C . ALA A 1 182 ? -3.159 -2.934 4.858 1.00 90.94 182 ALA A C 1
ATOM 1290 O O . ALA A 1 182 ? -3.516 -4.110 4.886 1.00 90.94 182 ALA A O 1
ATOM 1291 N N . CYS A 1 183 ? -3.682 -2.042 4.020 1.00 93.00 183 CYS A N 1
ATOM 1292 C CA . CYS A 1 183 ? -4.374 -2.440 2.794 1.00 93.00 183 CYS A CA 1
ATOM 1293 C C . CYS A 1 183 ? -3.358 -2.419 1.657 1.00 93.00 183 CYS A C 1
ATOM 1295 O O . CYS A 1 183 ? -2.596 -1.459 1.536 1.00 93.00 183 CYS A O 1
ATOM 1297 N N . VAL A 1 184 ? -3.330 -3.461 0.836 1.00 92.88 184 VAL A N 1
ATOM 1298 C CA . VAL A 1 184 ? -2.289 -3.641 -0.178 1.00 92.88 184 VAL A CA 1
ATOM 1299 C C . VAL A 1 184 ? -2.939 -3.948 -1.516 1.00 92.88 184 VAL A C 1
ATOM 1301 O O . VAL A 1 184 ? -3.792 -4.831 -1.595 1.00 92.88 184 VAL A O 1
ATOM 1304 N N . ALA A 1 185 ? -2.551 -3.198 -2.547 1.00 93.00 185 ALA A N 1
ATOM 1305 C CA . ALA A 1 185 ? -2.922 -3.490 -3.926 1.00 93.00 185 ALA A CA 1
ATOM 1306 C C . ALA A 1 185 ? -1.898 -4.459 -4.513 1.00 93.00 185 ALA A C 1
ATOM 1308 O O . ALA A 1 185 ? -0.701 -4.160 -4.547 1.00 93.00 185 ALA A O 1
ATOM 1309 N N . VAL A 1 186 ? -2.373 -5.606 -4.977 1.00 92.94 186 VAL A N 1
ATOM 1310 C CA . VAL A 1 186 ? -1.559 -6.701 -5.512 1.00 92.94 186 VAL A CA 1
ATOM 1311 C C . VAL A 1 186 ? -2.190 -7.253 -6.788 1.00 92.94 186 VAL A C 1
ATOM 1313 O O . VAL A 1 186 ? -3.344 -6.956 -7.090 1.00 92.94 186 VAL A O 1
ATOM 1316 N N . ASP A 1 187 ? -1.448 -8.040 -7.562 1.00 91.06 187 ASP A N 1
ATOM 1317 C CA . ASP A 1 187 ? -2.053 -8.805 -8.656 1.00 91.06 187 ASP A CA 1
ATOM 1318 C C . ASP A 1 187 ? -3.054 -9.869 -8.129 1.00 91.06 187 ASP A C 1
ATOM 1320 O O . ASP A 1 187 ? -2.968 -10.281 -6.963 1.00 91.06 187 ASP A O 1
ATOM 1324 N N . PRO A 1 188 ? -4.000 -10.349 -8.960 1.00 91.44 188 PRO A N 1
ATOM 1325 C CA . PRO A 1 188 ? -5.076 -11.233 -8.509 1.00 91.44 188 PRO A CA 1
ATOM 1326 C C . PRO A 1 188 ? -4.582 -12.592 -8.001 1.00 91.44 188 PRO A C 1
ATOM 1328 O O . PRO A 1 188 ? -5.180 -13.186 -7.102 1.00 91.44 188 PRO A O 1
ATOM 1331 N N . ASN A 1 189 ? -3.467 -13.095 -8.541 1.00 90.62 189 ASN A N 1
ATOM 1332 C CA . ASN A 1 189 ? -2.899 -14.362 -8.093 1.00 90.62 189 ASN A CA 1
ATOM 1333 C C . ASN A 1 189 ? -2.288 -14.210 -6.694 1.00 90.62 189 ASN A C 1
ATOM 1335 O O . ASN A 1 189 ? -2.549 -15.024 -5.807 1.00 90.62 189 ASN A O 1
ATOM 1339 N N . THR A 1 190 ? -1.559 -13.119 -6.458 1.00 91.12 190 THR A N 1
ATOM 1340 C CA . THR A 1 190 ? -1.074 -12.755 -5.123 1.00 91.12 190 THR A CA 1
ATOM 1341 C C . THR A 1 190 ? -2.224 -12.596 -4.130 1.00 91.12 190 THR A C 1
ATOM 1343 O O . THR A 1 190 ? -2.151 -13.131 -3.021 1.00 91.12 190 THR A O 1
ATOM 1346 N N . ALA A 1 191 ? -3.312 -11.922 -4.515 1.00 92.94 191 ALA A N 1
ATOM 1347 C CA . ALA A 1 191 ? -4.486 -11.786 -3.657 1.00 92.94 191 ALA A CA 1
ATOM 1348 C C . ALA A 1 191 ? -5.112 -13.140 -3.308 1.00 92.94 191 ALA A C 1
ATOM 1350 O O . ALA A 1 191 ? -5.425 -13.396 -2.142 1.00 92.94 191 ALA A O 1
ATOM 1351 N N . HIS A 1 192 ? -5.244 -14.027 -4.296 1.00 91.94 192 HIS A N 1
ATOM 1352 C CA . HIS A 1 192 ? -5.747 -15.379 -4.089 1.00 91.94 192 HIS A CA 1
ATOM 1353 C C . HIS A 1 192 ? -4.872 -16.166 -3.107 1.00 91.94 192 HIS A C 1
ATOM 1355 O O . HIS A 1 192 ? -5.390 -16.740 -2.148 1.00 91.94 192 HIS A O 1
ATOM 1361 N N . VAL A 1 193 ? -3.548 -16.162 -3.288 1.00 90.12 193 VAL A N 1
ATOM 1362 C CA . VAL A 1 193 ? -2.608 -16.839 -2.378 1.00 90.12 193 VAL A CA 1
ATOM 1363 C C . VAL A 1 193 ? -2.730 -16.279 -0.963 1.00 90.12 193 VAL A C 1
ATOM 1365 O O . VAL A 1 193 ? -2.855 -17.052 -0.012 1.00 90.12 193 VAL A O 1
ATOM 1368 N N . LEU A 1 194 ? -2.750 -14.952 -0.812 1.00 89.94 194 LEU A N 1
ATOM 1369 C CA . LEU A 1 194 ? -2.883 -14.306 0.492 1.00 89.94 194 LEU A CA 1
ATOM 1370 C C . LEU A 1 194 ? -4.175 -14.733 1.197 1.00 89.94 194 LEU A C 1
ATOM 1372 O O . LEU A 1 194 ? -4.126 -15.248 2.313 1.00 89.94 194 LEU A O 1
ATOM 1376 N N . CYS A 1 195 ? -5.317 -14.603 0.527 1.00 91.12 195 CYS A N 1
ATOM 1377 C CA . CYS A 1 195 ? -6.627 -14.908 1.102 1.00 91.12 195 CYS A CA 1
ATOM 1378 C C . CYS A 1 195 ? -6.901 -16.409 1.282 1.00 91.12 195 CYS A C 1
ATOM 1380 O O . CYS A 1 195 ? -7.809 -16.758 2.022 1.00 91.12 195 CYS A O 1
ATOM 1382 N N . THR A 1 196 ? -6.156 -17.308 0.633 1.00 88.06 196 THR A N 1
ATOM 1383 C CA . THR A 1 196 ? -6.339 -18.764 0.799 1.00 88.06 196 THR A CA 1
ATOM 1384 C C . THR A 1 196 ? -5.347 -19.395 1.763 1.00 88.06 196 THR A C 1
ATOM 1386 O O . THR A 1 196 ? -5.679 -20.374 2.423 1.00 88.06 196 THR A O 1
ATOM 1389 N N . ARG A 1 197 ? -4.122 -18.874 1.854 1.00 83.00 197 ARG A N 1
ATOM 1390 C CA . ARG A 1 197 ? -3.063 -19.434 2.709 1.00 83.00 197 ARG A CA 1
ATOM 1391 C C . ARG A 1 197 ? -2.961 -18.721 4.050 1.00 83.00 197 ARG A C 1
ATOM 1393 O O . ARG A 1 197 ? -2.633 -19.353 5.054 1.00 83.00 197 ARG A O 1
ATOM 1400 N N . TYR A 1 198 ? -3.274 -17.430 4.072 1.00 83.00 198 TYR A N 1
ATOM 1401 C CA . TYR A 1 198 ? -3.179 -16.575 5.253 1.00 83.00 198 TYR A CA 1
ATOM 1402 C C . TYR A 1 198 ? -4.545 -16.096 5.741 1.00 83.00 198 TYR A C 1
ATOM 1404 O O . TYR A 1 198 ? -4.618 -15.097 6.454 1.00 83.00 198 TYR A O 1
ATOM 1412 N N . ASP A 1 199 ? -5.623 -16.795 5.379 1.00 84.31 199 ASP A N 1
ATOM 1413 C CA . ASP A 1 199 ? -6.967 -16.458 5.843 1.00 84.31 199 ASP A CA 1
ATOM 1414 C C . ASP A 1 199 ? -7.049 -16.385 7.376 1.00 84.31 199 ASP A C 1
ATOM 1416 O O . ASP A 1 199 ? -6.360 -17.098 8.115 1.00 84.31 199 ASP A O 1
ATOM 1420 N N . TRP A 1 200 ? -7.946 -15.534 7.862 1.00 76.44 200 TRP A N 1
ATOM 1421 C CA . TRP A 1 200 ? -8.190 -15.330 9.286 1.00 76.44 200 TRP A CA 1
ATOM 1422 C C . TRP A 1 200 ? -8.655 -16.583 10.040 1.00 76.44 200 TRP A C 1
ATOM 1424 O O . TRP A 1 200 ? -8.456 -16.645 11.256 1.00 76.44 200 TRP A O 1
ATOM 1434 N N . ALA A 1 201 ? -9.288 -17.539 9.359 1.00 71.19 201 ALA A N 1
ATOM 1435 C CA . ALA A 1 201 ? -9.877 -18.731 9.962 1.00 71.19 201 ALA A CA 1
ATOM 1436 C C . ALA A 1 201 ? -8.990 -19.986 9.870 1.00 71.19 201 ALA A C 1
ATOM 1438 O O . ALA A 1 201 ? -9.353 -21.020 10.433 1.00 71.19 201 ALA A O 1
ATOM 1439 N N . LEU A 1 202 ? -7.848 -19.929 9.176 1.00 66.38 202 LEU A N 1
ATOM 1440 C CA . LEU A 1 202 ? -7.053 -21.121 8.874 1.00 66.38 202 LEU A CA 1
ATOM 1441 C C . LEU A 1 202 ? -5.949 -21.414 9.898 1.00 66.38 202 LEU A C 1
ATOM 1443 O O . LEU A 1 202 ? -5.235 -20.528 10.372 1.00 66.38 202 LEU A O 1
ATOM 1447 N N . ASP A 1 203 ? -5.773 -22.708 10.184 1.00 64.38 203 ASP A N 1
ATOM 1448 C CA . ASP A 1 203 ? 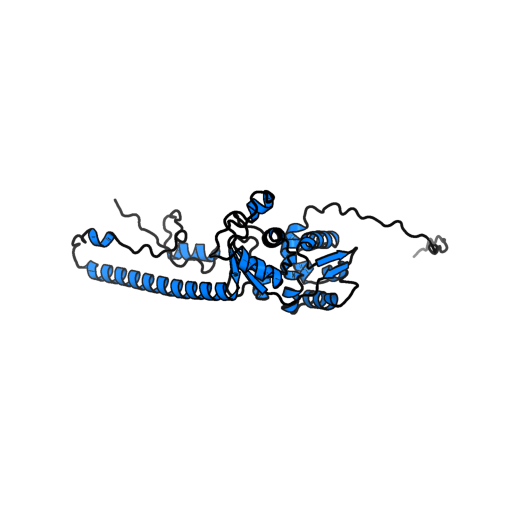-4.640 -23.236 10.947 1.00 64.38 203 ASP A CA 1
ATOM 1449 C C . ASP A 1 203 ? -3.386 -23.307 10.050 1.00 64.38 203 ASP A C 1
ATOM 1451 O O . ASP A 1 203 ? -3.429 -23.737 8.895 1.00 64.38 203 ASP A O 1
ATOM 1455 N N . ARG A 1 204 ? -2.240 -22.874 10.579 1.00 62.75 204 ARG A N 1
ATOM 1456 C CA . ARG A 1 204 ? -1.027 -22.528 9.812 1.00 62.75 204 ARG A CA 1
ATOM 1457 C C . ARG A 1 204 ? -0.028 -23.674 9.679 1.00 62.75 204 ARG A C 1
ATOM 1459 O O . ARG A 1 204 ? 1.156 -23.453 9.439 1.00 62.75 204 ARG A O 1
ATOM 1466 N N . ARG A 1 205 ? -0.501 -24.914 9.804 1.00 61.44 205 ARG A N 1
ATOM 1467 C CA . ARG A 1 205 ? 0.333 -26.131 9.740 1.00 61.44 205 ARG A CA 1
ATOM 1468 C C . ARG A 1 205 ? 0.971 -26.386 8.372 1.00 61.44 205 ARG A C 1
ATOM 1470 O O . ARG A 1 205 ? 1.742 -27.325 8.235 1.00 61.44 205 ARG A O 1
ATOM 1477 N N . TRP A 1 206 ? 0.631 -25.585 7.364 1.00 63.28 206 TRP A N 1
ATOM 1478 C CA . TRP A 1 206 ? 1.149 -25.699 6.004 1.00 63.28 206 TRP A CA 1
ATOM 1479 C C . TRP A 1 206 ? 2.519 -25.026 5.809 1.00 63.28 206 TRP A C 1
ATOM 1481 O O . TRP A 1 206 ? 3.154 -25.269 4.786 1.00 63.28 206 TRP A O 1
ATOM 1491 N N . LEU A 1 207 ? 2.980 -24.191 6.751 1.00 61.94 207 LEU A N 1
ATOM 1492 C CA . LEU A 1 207 ? 4.302 -23.564 6.677 1.00 61.94 207 LEU A CA 1
ATOM 1493 C C . LEU A 1 207 ? 5.409 -24.623 6.830 1.00 61.94 207 LEU A C 1
ATOM 1495 O O . LEU A 1 207 ? 5.417 -25.331 7.841 1.00 61.94 207 LEU A O 1
ATOM 1499 N N . PRO A 1 208 ? 6.350 -24.731 5.872 1.00 61.09 208 PRO A N 1
ATOM 1500 C CA . PRO A 1 208 ? 7.455 -25.675 5.973 1.00 61.09 208 PRO A CA 1
ATOM 1501 C C . PRO A 1 208 ? 8.295 -25.397 7.223 1.00 61.09 208 PRO A C 1
ATOM 1503 O O . PRO A 1 208 ? 8.679 -24.256 7.486 1.00 61.09 208 PRO A O 1
ATOM 1506 N N . SER A 1 209 ? 8.605 -26.440 7.996 1.00 60.47 209 SER A N 1
ATOM 1507 C CA . SER A 1 209 ? 9.437 -26.339 9.206 1.00 60.47 209 SER A CA 1
ATOM 1508 C C . SER A 1 209 ? 10.883 -25.908 8.921 1.00 60.47 209 SER A C 1
ATOM 1510 O O . SER A 1 209 ? 11.604 -25.530 9.840 1.00 60.47 209 SER A O 1
ATOM 1512 N N . ASP A 1 210 ? 11.303 -25.978 7.660 1.00 60.50 210 ASP A N 1
ATOM 1513 C CA . ASP A 1 210 ? 12.622 -25.638 7.123 1.00 60.50 210 ASP A CA 1
ATOM 1514 C C . ASP A 1 210 ? 12.646 -24.308 6.344 1.00 60.50 210 ASP A C 1
ATOM 1516 O O . ASP A 1 210 ? 13.663 -23.970 5.733 1.00 60.50 210 ASP A O 1
ATOM 1520 N N . ALA A 1 211 ? 11.563 -23.520 6.373 1.00 62.09 211 ALA A N 1
ATOM 1521 C CA . ALA A 1 211 ? 11.557 -22.185 5.784 1.00 62.09 211 ALA A CA 1
ATOM 1522 C C . ALA A 1 211 ? 12.670 -21.306 6.394 1.00 62.09 211 ALA A C 1
ATOM 1524 O O . ALA A 1 211 ? 12.978 -21.388 7.586 1.00 62.09 211 ALA A O 1
ATOM 1525 N N . ARG A 1 212 ? 13.297 -20.449 5.571 1.00 60.28 212 ARG A N 1
ATOM 1526 C CA . ARG A 1 212 ? 14.396 -19.568 6.013 1.00 60.28 212 ARG A CA 1
ATOM 1527 C C . ARG A 1 212 ? 13.982 -18.755 7.242 1.00 60.28 212 ARG A C 1
ATOM 1529 O O . ARG A 1 212 ? 12.841 -18.322 7.351 1.00 60.28 212 ARG A O 1
ATOM 1536 N N . ARG A 1 213 ? 14.911 -18.499 8.164 1.00 56.72 213 ARG A N 1
ATOM 1537 C CA . ARG A 1 213 ? 14.614 -17.819 9.436 1.00 56.72 213 ARG A CA 1
ATOM 1538 C C . ARG A 1 213 ? 14.001 -16.426 9.246 1.00 56.72 213 ARG A C 1
ATOM 1540 O O . ARG A 1 213 ? 13.149 -16.054 10.045 1.00 56.72 213 ARG A O 1
ATOM 1547 N N . GLU A 1 214 ? 14.379 -15.695 8.194 1.00 53.78 214 GLU A N 1
ATOM 1548 C CA . GLU A 1 214 ? 13.763 -14.398 7.874 1.00 53.78 214 GLU A CA 1
ATOM 1549 C C . GLU A 1 214 ? 12.311 -14.551 7.393 1.00 53.78 214 GLU A C 1
ATOM 1551 O O . GLU A 1 214 ? 11.456 -13.751 7.753 1.00 53.78 214 GLU A O 1
ATOM 1556 N N . VAL A 1 215 ? 12.013 -15.616 6.640 1.00 53.16 215 VAL A N 1
ATOM 1557 C CA . VAL A 1 215 ? 10.649 -15.990 6.233 1.00 53.16 215 VAL A CA 1
ATOM 1558 C C . VAL A 1 215 ? 9.835 -16.403 7.448 1.00 53.16 215 VAL A C 1
ATOM 1560 O O . VAL A 1 215 ? 8.714 -15.941 7.617 1.00 53.16 215 VAL A O 1
ATOM 1563 N N . LEU A 1 216 ? 10.400 -17.244 8.317 1.00 58.88 216 LEU A N 1
ATOM 1564 C CA . LEU A 1 216 ? 9.748 -17.610 9.561 1.00 58.88 216 LEU A CA 1
ATOM 1565 C C . LEU A 1 216 ? 9.491 -16.363 10.402 1.00 58.88 216 LEU A C 1
ATOM 1567 O O . LEU A 1 216 ? 8.377 -16.234 10.841 1.00 58.88 216 LEU A O 1
ATOM 1571 N N . GLN A 1 217 ? 10.400 -15.398 10.550 1.00 55.62 217 GLN A N 1
ATOM 1572 C CA . GLN A 1 217 ? 10.118 -14.161 11.304 1.00 55.62 217 GLN A CA 1
ATOM 1573 C C . GLN A 1 217 ? 9.090 -13.230 10.639 1.00 55.62 217 GLN A C 1
ATOM 1575 O O . GLN A 1 217 ? 8.293 -12.607 11.336 1.00 55.62 217 GLN A O 1
ATOM 1580 N N . ALA A 1 218 ? 9.088 -13.131 9.309 1.00 50.41 218 ALA A N 1
ATOM 1581 C CA . ALA A 1 218 ? 8.137 -12.308 8.560 1.00 50.41 218 ALA A CA 1
ATOM 1582 C C . ALA A 1 218 ? 6.723 -12.924 8.521 1.00 50.41 218 ALA A C 1
ATOM 1584 O O . ALA A 1 218 ? 5.724 -12.217 8.409 1.00 50.41 218 ALA A O 1
ATOM 1585 N N . VAL A 1 219 ? 6.636 -14.254 8.620 1.00 54.91 219 VAL A N 1
ATOM 1586 C CA . VAL A 1 219 ? 5.403 -15.033 8.455 1.00 54.91 219 VAL A CA 1
ATOM 1587 C C . VAL A 1 219 ? 4.923 -15.672 9.775 1.00 54.91 219 VAL A C 1
ATOM 1589 O O . VAL A 1 219 ? 3.759 -16.078 9.887 1.00 54.91 219 VAL A O 1
ATOM 1592 N N . SER A 1 220 ? 5.774 -15.757 10.806 1.00 53.84 220 SER A N 1
ATOM 1593 C CA . SER A 1 220 ? 5.498 -16.530 12.021 1.00 53.84 220 SER A CA 1
ATOM 1594 C C . SER A 1 220 ? 4.345 -15.935 12.802 1.00 53.84 220 SER A C 1
ATOM 1596 O O . SER A 1 220 ? 4.404 -14.822 13.311 1.00 53.84 220 SER A O 1
ATOM 1598 N N . ALA A 1 221 ? 3.307 -16.758 12.926 1.00 53.84 221 ALA A N 1
ATOM 1599 C CA . ALA A 1 221 ? 2.181 -16.677 13.852 1.00 53.84 221 ALA A CA 1
ATOM 1600 C C . ALA A 1 221 ? 1.203 -15.490 13.718 1.00 53.84 221 ALA A C 1
ATOM 1602 O O . ALA A 1 221 ? 0.037 -15.661 14.079 1.00 53.84 221 ALA A O 1
ATOM 1603 N N . GLY A 1 222 ? 1.608 -14.345 13.158 1.00 68.25 222 GLY A N 1
ATOM 1604 C CA . GLY A 1 222 ? 0.796 -13.120 13.132 1.00 68.25 222 GLY A CA 1
ATOM 1605 C C . GLY A 1 222 ? 0.022 -12.852 11.843 1.00 68.25 222 GLY A C 1
ATOM 1606 O O . GLY A 1 222 ? -1.177 -12.605 11.914 1.00 68.25 222 GLY A O 1
ATOM 1607 N N . LEU A 1 223 ? 0.665 -12.984 10.673 1.00 80.50 223 LEU A N 1
ATOM 1608 C CA . LEU A 1 223 ? 0.129 -12.505 9.385 1.00 80.50 223 LEU A CA 1
ATOM 1609 C C . LEU A 1 223 ? -1.265 -13.062 9.069 1.00 80.50 223 LEU A C 1
ATOM 1611 O O . LEU A 1 223 ? -1.437 -14.282 9.040 1.00 80.50 223 LEU A O 1
ATOM 1615 N N . ARG A 1 224 ? -2.244 -12.192 8.822 1.00 86.25 224 ARG A N 1
ATOM 1616 C CA . ARG A 1 224 ? -3.581 -12.599 8.367 1.00 86.25 224 ARG A CA 1
ATOM 1617 C C . ARG A 1 224 ? -4.036 -11.740 7.208 1.00 86.25 224 ARG A C 1
ATOM 1619 O O . ARG A 1 224 ? -3.861 -10.530 7.251 1.00 86.25 224 ARG A O 1
ATOM 1626 N N . ALA A 1 225 ? -4.682 -12.336 6.224 1.00 90.94 225 ALA A N 1
ATOM 1627 C CA . ALA A 1 225 ? -5.188 -11.647 5.053 1.00 90.94 225 ALA A CA 1
ATOM 1628 C C . ALA A 1 225 ? -6.698 -11.850 4.908 1.00 90.94 225 ALA A C 1
ATOM 1630 O O . ALA A 1 225 ? -7.226 -12.897 5.278 1.00 90.94 225 ALA A O 1
ATOM 1631 N N . MET A 1 226 ? -7.393 -10.847 4.378 1.00 92.88 226 MET A N 1
ATOM 1632 C CA . MET A 1 226 ? -8.776 -10.987 3.922 1.00 92.88 226 MET A CA 1
ATOM 1633 C C . MET A 1 226 ? -9.052 -10.065 2.727 1.00 92.88 226 MET A C 1
ATOM 1635 O O . MET A 1 226 ? -8.381 -9.034 2.586 1.00 92.88 226 MET A O 1
ATOM 1639 N N . PRO A 1 227 ? -10.071 -10.367 1.905 1.00 93.81 227 PRO A N 1
ATOM 1640 C CA . PRO A 1 227 ? -10.507 -9.470 0.841 1.00 93.81 227 PRO A CA 1
ATOM 1641 C C . PRO A 1 227 ? -10.884 -8.086 1.381 1.00 93.81 227 PRO A C 1
ATOM 1643 O O . PRO A 1 227 ? -11.472 -7.967 2.461 1.00 93.81 227 PRO A O 1
ATOM 1646 N N . HIS A 1 228 ? -10.590 -7.033 0.617 1.00 91.50 228 HIS A N 1
ATOM 1647 C CA . HIS A 1 228 ? -10.885 -5.657 1.027 1.00 91.50 228 HIS A CA 1
ATOM 1648 C C . HIS A 1 228 ? -12.364 -5.426 1.359 1.00 91.50 228 HIS A C 1
ATOM 1650 O O . HIS A 1 228 ? -12.670 -4.735 2.325 1.00 91.50 228 HIS A O 1
ATOM 1656 N N . GLU A 1 229 ? -13.291 -6.043 0.626 1.00 90.62 229 GLU A N 1
ATOM 1657 C CA . GLU A 1 229 ? -14.727 -5.920 0.901 1.00 90.62 229 GLU A CA 1
ATOM 1658 C C . GLU A 1 229 ? -15.104 -6.459 2.287 1.00 90.62 229 GLU A C 1
ATOM 1660 O O . GLU A 1 229 ? -15.857 -5.813 3.020 1.00 90.62 229 GLU A O 1
ATOM 1665 N N . ALA A 1 230 ? -14.523 -7.596 2.684 1.00 90.62 230 ALA A N 1
ATOM 1666 C CA . ALA A 1 230 ? -14.727 -8.180 4.007 1.00 90.62 230 ALA A CA 1
ATOM 1667 C C . ALA A 1 230 ? -14.142 -7.284 5.108 1.00 90.62 230 ALA A C 1
ATOM 1669 O O . ALA A 1 230 ? -14.774 -7.081 6.149 1.00 90.62 230 ALA A O 1
ATOM 1670 N N . PHE A 1 231 ? -12.972 -6.687 4.859 1.00 91.00 231 PHE A N 1
ATOM 1671 C CA . PHE A 1 231 ? -12.404 -5.676 5.747 1.00 91.00 231 PHE A CA 1
ATOM 1672 C C . PHE A 1 231 ? -13.328 -4.459 5.872 1.00 91.00 231 PHE A C 1
ATOM 1674 O O . PHE A 1 231 ? -13.631 -4.036 6.986 1.00 91.00 231 PHE A O 1
ATOM 1681 N N . CYS A 1 232 ? -13.831 -3.923 4.758 1.00 89.56 232 CYS A N 1
ATOM 1682 C CA . CYS A 1 232 ? -14.737 -2.781 4.772 1.00 89.56 232 CYS A CA 1
ATOM 1683 C C . CYS A 1 232 ? -16.038 -3.075 5.521 1.00 89.56 232 CYS A C 1
ATOM 1685 O O . CYS A 1 232 ? -16.532 -2.199 6.228 1.00 89.56 232 CYS A O 1
ATOM 1687 N N . ALA A 1 233 ? -16.603 -4.275 5.371 1.00 87.44 233 ALA A N 1
ATOM 1688 C CA . ALA A 1 233 ? -17.788 -4.690 6.116 1.00 87.44 233 ALA A CA 1
ATOM 1689 C C . ALA A 1 233 ? -17.512 -4.677 7.627 1.00 87.44 233 ALA A C 1
ATOM 1691 O O . ALA A 1 233 ? -18.204 -3.981 8.371 1.00 87.44 233 ALA A O 1
ATOM 1692 N N . ARG A 1 234 ? -16.425 -5.325 8.065 1.00 86.50 234 ARG A N 1
ATOM 1693 C CA . ARG A 1 234 ? -16.018 -5.356 9.480 1.00 86.50 234 ARG A CA 1
ATOM 1694 C C . ARG A 1 234 ? -15.688 -3.978 10.044 1.00 86.50 234 ARG A C 1
ATOM 1696 O O . ARG A 1 234 ? -16.037 -3.679 11.181 1.00 86.50 234 ARG A O 1
ATOM 1703 N N . ALA A 1 235 ? -15.025 -3.125 9.267 1.00 84.38 235 ALA A N 1
ATOM 1704 C CA . ALA A 1 235 ? -14.711 -1.764 9.687 1.00 84.38 235 ALA A CA 1
ATOM 1705 C C . ALA A 1 235 ? -15.991 -0.937 9.895 1.00 84.38 235 ALA A C 1
ATOM 1707 O O . ALA A 1 235 ? -16.108 -0.242 10.902 1.00 84.38 235 ALA A O 1
ATOM 1708 N N . ARG A 1 236 ? -16.989 -1.067 9.009 1.00 85.69 236 ARG A N 1
ATOM 1709 C CA . ARG A 1 236 ? -18.297 -0.413 9.185 1.00 85.69 236 ARG A CA 1
ATOM 1710 C C . ARG A 1 236 ? -19.058 -0.956 10.391 1.00 85.69 236 ARG A C 1
ATOM 1712 O O . ARG A 1 236 ? -19.637 -0.169 11.134 1.00 85.69 236 ARG A O 1
ATOM 1719 N N . GLU A 1 237 ? -19.052 -2.273 10.599 1.00 82.81 237 GLU A N 1
ATOM 1720 C CA . GLU A 1 237 ? -19.635 -2.897 11.796 1.00 82.81 237 GLU A CA 1
ATOM 1721 C C . GLU A 1 237 ? -18.997 -2.338 13.070 1.00 82.81 237 GLU A C 1
ATOM 1723 O O . GLU A 1 237 ? -19.706 -1.934 13.993 1.00 82.81 237 GLU A O 1
ATOM 1728 N N . TYR A 1 238 ? -17.667 -2.229 13.090 1.00 79.56 238 TYR A N 1
ATOM 1729 C CA . TYR A 1 238 ? -16.932 -1.640 14.203 1.00 79.56 238 TYR A CA 1
ATOM 1730 C C . TYR A 1 238 ? -17.308 -0.171 14.432 1.00 79.56 238 TYR A C 1
ATOM 1732 O O . TYR A 1 238 ? -17.560 0.217 15.568 1.00 79.56 238 TYR A O 1
ATOM 1740 N N . GLU A 1 239 ? -17.412 0.646 13.381 1.00 81.81 239 GLU A N 1
ATOM 1741 C CA . GLU A 1 239 ? -17.835 2.049 13.500 1.00 81.81 239 GLU A CA 1
ATOM 1742 C C . GLU A 1 239 ? -19.266 2.200 14.032 1.00 81.81 239 GLU A C 1
ATOM 1744 O O . GLU A 1 239 ? -19.574 3.163 14.741 1.00 81.81 239 GLU A O 1
ATOM 1749 N N . VAL A 1 240 ? -20.176 1.297 13.658 1.00 79.81 240 VAL A N 1
ATOM 1750 C CA . VAL A 1 240 ? -21.544 1.277 14.195 1.00 79.81 240 VAL A CA 1
ATOM 1751 C C . VAL A 1 240 ? -21.510 0.902 15.673 1.00 79.81 240 VAL A C 1
ATOM 1753 O O . VAL A 1 240 ? -22.029 1.651 16.501 1.00 79.81 240 VAL A O 1
ATOM 1756 N N . TRP A 1 241 ? -20.830 -0.191 16.015 1.00 80.81 241 TRP A N 1
ATOM 1757 C CA . TRP A 1 241 ? -20.676 -0.644 17.394 1.00 80.81 241 TRP A CA 1
ATOM 1758 C C . TRP A 1 241 ? -20.019 0.422 18.287 1.00 80.81 241 TRP A C 1
ATOM 1760 O O . TRP A 1 241 ? -20.511 0.705 19.380 1.00 80.81 241 TRP A O 1
ATOM 1770 N N . GLN A 1 242 ? -18.969 1.092 17.805 1.00 74.44 242 GLN A N 1
A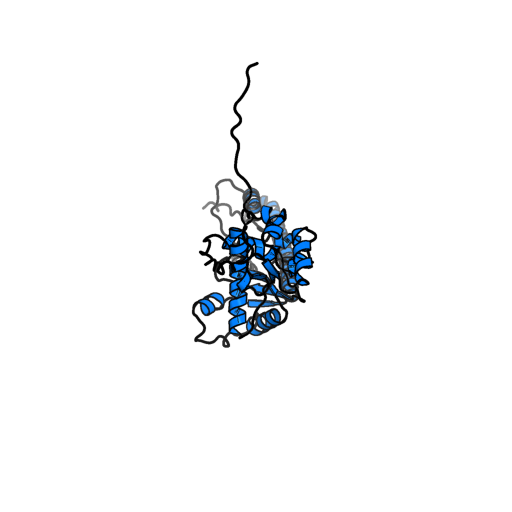TOM 1771 C CA . GLN A 1 242 ? -18.294 2.181 18.515 1.00 74.44 242 GLN A CA 1
ATOM 1772 C C . GLN A 1 242 ? -19.257 3.343 18.792 1.00 74.44 242 GLN A C 1
ATOM 1774 O O . GLN A 1 242 ? -19.309 3.853 19.913 1.00 74.44 242 GLN A O 1
ATOM 1779 N N . ARG A 1 243 ? -20.066 3.746 17.802 1.00 76.44 243 ARG A N 1
ATOM 1780 C CA . ARG A 1 243 ? -21.087 4.791 17.981 1.00 76.44 243 ARG A CA 1
ATOM 1781 C C . ARG A 1 243 ? -22.120 4.402 19.035 1.00 76.44 243 ARG A C 1
ATOM 1783 O O . ARG A 1 243 ? -22.465 5.232 19.877 1.00 76.44 243 ARG A O 1
ATOM 1790 N N . GLU A 1 244 ? -22.593 3.160 19.016 1.00 79.94 244 GLU A N 1
ATOM 1791 C CA . GLU A 1 244 ? -23.537 2.657 20.018 1.00 79.94 244 GLU A CA 1
ATOM 1792 C C . GLU A 1 244 ? -22.931 2.639 21.425 1.00 79.94 244 GLU A C 1
ATOM 1794 O O . GLU A 1 244 ? -23.576 3.096 22.373 1.00 79.94 244 GLU A O 1
ATOM 1799 N N . LEU A 1 245 ? -21.688 2.170 21.566 1.00 74.81 245 LEU A N 1
ATOM 1800 C CA . LEU A 1 245 ? -20.969 2.148 22.840 1.00 74.81 245 LEU A CA 1
ATOM 1801 C C . LEU A 1 245 ? -20.827 3.562 23.420 1.00 74.81 245 LEU A C 1
ATOM 1803 O O . LEU A 1 245 ? -21.158 3.795 24.584 1.00 74.81 245 LEU A O 1
ATOM 1807 N N . VAL A 1 246 ? -20.402 4.527 22.598 1.00 72.94 246 VAL A N 1
ATOM 1808 C CA . VAL A 1 246 ? -20.277 5.934 23.006 1.00 72.94 246 VAL A CA 1
ATOM 1809 C C . VAL A 1 246 ? -21.626 6.491 23.463 1.00 72.94 246 VAL A C 1
ATOM 1811 O O . VAL A 1 246 ? -21.705 7.113 24.523 1.00 72.94 246 VAL A O 1
ATOM 1814 N N . GLN A 1 247 ? -22.710 6.236 22.726 1.00 73.38 247 GLN A N 1
ATOM 1815 C CA . GLN A 1 247 ? -24.049 6.689 23.117 1.00 73.38 247 GLN A CA 1
ATOM 1816 C C . GLN A 1 247 ? -24.512 6.088 24.450 1.00 73.38 247 GLN A C 1
ATOM 1818 O O . GLN A 1 247 ? -25.065 6.813 25.283 1.00 73.38 247 GLN A O 1
ATOM 1823 N N . ARG A 1 248 ? -24.284 4.786 24.674 1.00 71.62 248 ARG A N 1
ATOM 1824 C CA . ARG A 1 248 ? -24.610 4.117 25.946 1.00 71.62 248 ARG A CA 1
ATOM 1825 C C . ARG A 1 248 ? -23.846 4.750 27.107 1.00 71.62 248 ARG A C 1
ATOM 1827 O O . ARG A 1 248 ? -24.460 5.099 28.114 1.00 71.62 248 ARG A O 1
ATOM 1834 N N . ASN A 1 249 ? -22.550 4.991 26.929 1.00 69.12 249 ASN A N 1
ATOM 1835 C CA . ASN A 1 249 ? -21.703 5.611 27.946 1.00 69.12 249 ASN A CA 1
ATOM 1836 C C . ASN A 1 249 ? -22.137 7.046 28.276 1.00 69.12 249 ASN A C 1
ATOM 1838 O O . ASN A 1 249 ? -22.224 7.402 29.451 1.00 69.12 249 ASN A O 1
ATOM 1842 N N . VAL A 1 250 ? -22.485 7.851 27.265 1.00 69.06 250 VAL A N 1
ATOM 1843 C CA . VAL A 1 250 ? -23.015 9.211 27.470 1.00 69.06 250 VAL A CA 1
ATOM 1844 C C . VAL A 1 250 ? -24.322 9.178 28.264 1.00 69.06 250 VAL A C 1
ATOM 1846 O O . VAL A 1 250 ? -24.473 9.943 29.217 1.00 69.06 250 VAL A O 1
ATOM 1849 N N . ARG A 1 251 ? -25.254 8.276 27.930 1.00 73.81 251 ARG A N 1
ATOM 1850 C CA . ARG A 1 251 ? -26.519 8.130 28.674 1.00 73.81 251 ARG A CA 1
ATOM 1851 C C . ARG A 1 251 ? -26.281 7.706 30.123 1.00 73.81 251 ARG A C 1
ATOM 1853 O O . ARG A 1 251 ? -26.867 8.300 31.023 1.00 73.81 251 ARG A O 1
ATOM 1860 N N . ALA A 1 252 ? -25.391 6.743 30.355 1.00 69.12 252 ALA A N 1
ATOM 1861 C CA . ALA A 1 252 ? -25.036 6.293 31.700 1.00 69.12 252 ALA A CA 1
ATOM 1862 C C . ALA A 1 252 ? -24.374 7.407 32.534 1.00 69.12 252 ALA A C 1
ATOM 1864 O O . ALA A 1 252 ? -24.634 7.530 33.730 1.00 69.12 252 ALA A O 1
ATOM 1865 N N . ALA A 1 253 ? -23.537 8.248 31.919 1.00 64.25 253 ALA A N 1
ATOM 1866 C CA . ALA A 1 253 ? -22.953 9.415 32.579 1.00 64.25 253 ALA A CA 1
ATOM 1867 C C . ALA A 1 253 ? -24.016 10.475 32.919 1.00 64.25 253 ALA A C 1
ATOM 1869 O O . ALA A 1 253 ? -24.041 10.986 34.036 1.00 64.25 253 ALA A O 1
ATOM 1870 N N . GLN A 1 254 ? -24.944 10.758 31.998 1.00 70.38 254 GLN A N 1
ATOM 1871 C CA . GLN A 1 254 ? -26.060 11.680 32.243 1.00 70.38 254 GLN A CA 1
ATOM 1872 C C . GLN A 1 254 ? -26.984 11.191 33.364 1.00 70.38 254 GLN A C 1
ATOM 1874 O O . GLN A 1 254 ? -27.444 11.997 34.168 1.00 70.38 254 GLN A O 1
ATOM 1879 N N . GLN A 1 255 ? -27.254 9.886 33.440 1.00 74.38 255 GLN A N 1
ATOM 1880 C CA . GLN A 1 255 ? -28.046 9.292 34.521 1.00 74.38 255 GLN A CA 1
ATOM 1881 C C . GLN A 1 255 ? -27.347 9.432 35.876 1.00 74.38 255 GLN A C 1
ATOM 1883 O O . GLN A 1 255 ? -27.984 9.876 36.826 1.00 74.38 255 GLN A O 1
ATOM 1888 N N . ARG A 1 256 ? -26.036 9.154 35.950 1.00 71.38 256 ARG A N 1
ATOM 1889 C CA . ARG A 1 256 ? -25.234 9.369 37.167 1.00 71.38 256 ARG A CA 1
ATOM 1890 C C . ARG A 1 256 ? -25.232 10.831 37.611 1.00 71.38 256 ARG A C 1
ATOM 1892 O O . ARG A 1 256 ? -25.440 11.102 38.785 1.00 71.38 256 ARG A O 1
ATOM 1899 N N . ALA A 1 257 ? -25.074 11.771 36.679 1.00 67.81 257 ALA A N 1
ATOM 1900 C CA . ALA A 1 257 ? -25.124 13.201 36.986 1.00 67.81 257 ALA A CA 1
ATOM 1901 C C . ALA A 1 257 ? -26.513 13.652 37.478 1.00 67.81 257 ALA A C 1
ATOM 1903 O O . ALA A 1 257 ? -26.611 14.478 38.380 1.00 67.81 257 ALA A O 1
ATOM 1904 N N . ARG A 1 258 ? -27.595 13.096 36.914 1.00 72.56 258 ARG A N 1
ATOM 1905 C CA . ARG A 1 258 ? -28.970 13.376 37.365 1.00 72.56 258 ARG A CA 1
ATOM 1906 C C . ARG A 1 258 ? -29.265 12.793 38.744 1.00 72.56 258 ARG A C 1
ATOM 1908 O O . ARG A 1 258 ? -29.931 13.471 39.517 1.00 72.56 258 ARG A O 1
ATOM 1915 N N . ALA A 1 259 ? -28.773 11.587 39.033 1.00 69.19 259 ALA A N 1
ATOM 1916 C CA . ALA A 1 259 ? -28.882 10.957 40.348 1.00 69.19 259 ALA A CA 1
ATOM 1917 C C . ALA A 1 259 ? -28.097 11.752 41.400 1.00 69.19 259 ALA A C 1
ATOM 1919 O O . ALA A 1 259 ? -28.679 12.179 42.384 1.00 69.19 259 ALA A O 1
ATOM 1920 N N . ALA A 1 260 ? -26.840 12.115 41.123 1.00 60.75 260 ALA A N 1
ATOM 1921 C CA . ALA A 1 260 ? -26.042 12.965 42.012 1.00 60.75 260 ALA A CA 1
ATOM 1922 C C . ALA A 1 260 ? -26.656 14.363 42.243 1.00 60.75 260 ALA A C 1
ATOM 1924 O O . ALA A 1 260 ? -26.468 14.952 43.302 1.00 60.75 260 ALA A O 1
ATOM 1925 N N . GLY A 1 261 ? -27.403 14.893 41.267 1.00 55.62 261 GLY A N 1
ATOM 1926 C CA . GLY A 1 261 ? -28.167 16.136 41.414 1.00 55.62 261 GLY A CA 1
ATOM 1927 C C . GLY A 1 261 ? -29.513 15.990 42.139 1.00 55.62 261 GLY A C 1
ATOM 1928 O O . GLY A 1 261 ? -30.042 16.996 42.596 1.00 55.62 261 GLY A O 1
ATOM 1929 N N . HIS A 1 262 ? -30.071 14.777 42.240 1.00 52.41 262 HIS A N 1
ATOM 1930 C CA . HIS A 1 262 ? -31.270 14.473 43.042 1.00 52.41 262 HIS A CA 1
ATOM 1931 C C . HIS A 1 262 ? -30.918 14.032 44.473 1.00 52.41 262 HIS A C 1
ATOM 1933 O O . HIS A 1 262 ? -31.691 14.292 45.389 1.00 52.41 262 HIS A O 1
ATOM 1939 N N . ASP A 1 263 ? -29.746 13.429 44.674 1.00 47.94 263 ASP A N 1
ATOM 1940 C CA . ASP A 1 263 ? -29.267 12.936 45.971 1.00 47.94 263 ASP A CA 1
ATOM 1941 C C . ASP A 1 263 ? -28.516 14.006 46.788 1.00 47.94 263 ASP A C 1
ATOM 1943 O O . ASP A 1 263 ? -28.071 13.736 47.898 1.00 47.94 263 ASP A O 1
ATOM 1947 N N . ALA A 1 264 ? -28.407 15.247 46.296 1.00 49.62 264 ALA A N 1
ATOM 1948 C CA . ALA A 1 264 ? -27.856 16.359 47.080 1.00 49.62 264 ALA A CA 1
ATOM 1949 C C . ALA A 1 264 ? -28.729 16.733 48.302 1.00 49.62 264 ALA A C 1
ATOM 1951 O O . ALA A 1 264 ? -28.216 17.341 49.239 1.00 49.62 264 ALA A O 1
ATOM 1952 N N . ASP A 1 265 ? -30.004 16.320 48.318 1.00 45.22 265 ASP A N 1
ATOM 1953 C CA . ASP A 1 265 ? -30.950 16.532 49.427 1.00 45.22 265 ASP A CA 1
ATOM 1954 C C . ASP A 1 265 ? -31.319 15.239 50.189 1.00 45.22 265 ASP A C 1
ATOM 1956 O O . ASP A 1 265 ? -32.110 15.280 51.136 1.00 45.22 265 ASP A O 1
ATOM 1960 N N . ALA A 1 266 ? -30.747 14.083 49.831 1.00 46.81 266 ALA A N 1
ATOM 1961 C CA . ALA A 1 266 ? -31.009 12.812 50.504 1.00 46.81 266 ALA A CA 1
ATOM 1962 C C . ALA A 1 266 ? -29.728 12.275 51.158 1.00 46.81 266 ALA A C 1
ATOM 1964 O O . ALA A 1 266 ? -28.741 11.981 50.492 1.00 46.81 266 ALA A O 1
ATOM 1965 N N . ALA A 1 267 ? -29.747 12.154 52.490 1.00 44.62 267 ALA A N 1
ATOM 1966 C CA . ALA A 1 267 ? -28.654 11.581 53.274 1.00 44.62 267 ALA A CA 1
ATOM 1967 C C . ALA A 1 267 ? -28.207 10.213 52.709 1.00 44.62 267 ALA A C 1
ATOM 1969 O O . ALA A 1 267 ? -29.058 9.440 52.260 1.00 44.62 267 ALA A O 1
ATOM 1970 N N . PRO A 1 268 ? -26.901 9.885 52.748 1.00 43.78 268 PRO A N 1
ATOM 1971 C CA . PRO A 1 268 ? -26.368 8.722 52.055 1.00 43.78 268 PRO A CA 1
ATOM 1972 C C . PRO A 1 268 ? -26.890 7.439 52.706 1.00 43.78 268 PRO A C 1
ATOM 1974 O O . PRO A 1 268 ? -26.446 7.044 53.782 1.00 43.78 268 PRO A O 1
ATOM 1977 N N . ALA A 1 269 ? -27.838 6.778 52.044 1.00 45.72 269 ALA A N 1
ATOM 1978 C CA . ALA A 1 269 ? -28.116 5.376 52.297 1.00 45.72 269 ALA A CA 1
ATOM 1979 C C . ALA A 1 269 ? -26.980 4.566 51.663 1.00 45.72 269 ALA A C 1
ATOM 1981 O O . ALA A 1 269 ? -26.714 4.701 50.468 1.00 45.72 269 ALA A O 1
ATOM 1982 N N . GLU A 1 270 ? -26.288 3.764 52.472 1.00 41.78 270 GLU A N 1
ATOM 1983 C CA . GLU A 1 270 ? -25.259 2.829 52.020 1.00 41.78 270 GLU A CA 1
ATOM 1984 C C . GLU A 1 270 ? -25.791 2.003 50.840 1.00 41.78 270 GLU A C 1
ATOM 1986 O O . GLU A 1 270 ? -26.672 1.155 50.993 1.00 41.78 270 GLU A O 1
ATOM 1991 N N . ALA A 1 271 ? -25.283 2.281 49.638 1.00 44.19 271 ALA A N 1
ATOM 1992 C CA . ALA A 1 271 ? -25.612 1.493 48.465 1.00 44.19 271 ALA A CA 1
ATOM 1993 C C . ALA A 1 271 ? -25.074 0.064 48.677 1.00 44.19 271 ALA A C 1
ATOM 1995 O O . ALA A 1 271 ? -23.892 -0.094 49.001 1.00 44.19 271 ALA A O 1
ATOM 1996 N N . PRO A 1 272 ? -25.898 -0.986 48.507 1.00 38.72 272 PRO A N 1
ATOM 1997 C CA . PRO A 1 272 ? -25.453 -2.354 48.715 1.00 38.72 272 PRO A CA 1
ATOM 1998 C C . PRO A 1 272 ? -24.317 -2.696 47.744 1.00 38.72 272 PRO A C 1
ATOM 2000 O O . PRO A 1 272 ? -24.413 -2.482 46.533 1.00 38.72 272 PRO A O 1
ATOM 2003 N N . ALA A 1 273 ? -23.239 -3.254 48.299 1.00 46.91 273 ALA A N 1
ATOM 2004 C CA . ALA A 1 273 ? -21.986 -3.598 47.621 1.00 46.91 273 ALA A CA 1
ATOM 2005 C C . ALA A 1 273 ? -22.135 -4.567 46.425 1.00 46.91 273 ALA A C 1
ATOM 2007 O O . ALA A 1 273 ? -21.183 -4.767 45.674 1.00 46.91 273 ALA A O 1
ATOM 2008 N N . GLU A 1 274 ? -23.321 -5.136 46.202 1.00 37.31 274 GLU A N 1
ATOM 2009 C CA . GLU A 1 274 ? -23.613 -6.023 45.071 1.00 37.31 274 GLU A CA 1
ATOM 2010 C C . GLU A 1 274 ? -23.826 -5.283 43.738 1.00 37.31 274 GLU A C 1
ATOM 2012 O O . GLU A 1 274 ? -23.643 -5.885 42.683 1.00 37.31 274 GLU A O 1
ATOM 2017 N N . ALA A 1 275 ? -24.105 -3.972 43.735 1.00 38.66 275 ALA A N 1
ATOM 2018 C CA . ALA A 1 275 ? -24.231 -3.199 42.488 1.00 38.66 275 ALA A CA 1
ATOM 2019 C C . ALA A 1 275 ? -22.875 -2.790 41.868 1.00 38.66 275 ALA A C 1
ATOM 2021 O O . ALA A 1 275 ? -22.819 -2.363 40.714 1.00 38.66 275 ALA A O 1
ATOM 2022 N N . ALA A 1 276 ? -21.772 -2.932 42.610 1.00 40.88 276 ALA A N 1
ATOM 2023 C CA . ALA A 1 276 ? -20.419 -2.643 42.128 1.00 40.88 276 ALA A CA 1
ATOM 2024 C C . ALA A 1 276 ? -19.761 -3.837 41.404 1.00 40.88 276 ALA A C 1
ATOM 2026 O O . ALA A 1 276 ? -18.657 -3.701 40.874 1.00 40.88 276 ALA A O 1
ATOM 2027 N N . ALA A 1 277 ? -20.414 -5.006 41.387 1.00 39.09 277 ALA A N 1
ATOM 2028 C CA . ALA A 1 277 ? -19.783 -6.263 40.992 1.00 39.09 277 ALA A CA 1
ATOM 2029 C C . ALA A 1 277 ? -19.783 -6.563 39.483 1.00 39.09 277 ALA A C 1
ATOM 2031 O O . ALA A 1 277 ? -19.003 -7.409 39.057 1.00 39.09 277 ALA A O 1
ATOM 2032 N N . GLU A 1 278 ? -20.552 -5.869 38.643 1.00 38.44 278 GLU A N 1
ATOM 2033 C CA . GLU A 1 278 ? -20.577 -6.168 37.203 1.00 38.44 278 GLU A CA 1
ATOM 2034 C C . GLU A 1 278 ? -20.815 -4.907 36.360 1.00 38.44 278 GLU A C 1
ATOM 2036 O O . GLU A 1 278 ? -21.855 -4.710 35.741 1.00 38.44 278 GLU A O 1
ATOM 2041 N N . ALA A 1 279 ? -19.810 -4.029 36.290 1.00 39.94 279 ALA A N 1
ATOM 2042 C CA . ALA A 1 279 ? -19.683 -3.188 35.103 1.00 39.94 279 ALA A CA 1
ATOM 2043 C C . ALA A 1 279 ? -19.311 -4.120 33.931 1.00 39.94 279 ALA A C 1
ATOM 2045 O O . ALA A 1 279 ? -18.242 -4.743 33.995 1.00 39.94 279 ALA A O 1
ATOM 2046 N N . PRO A 1 280 ? -20.144 -4.263 32.880 1.00 42.25 280 PRO A N 1
ATOM 2047 C CA . PRO A 1 280 ? -19.840 -5.158 31.772 1.00 42.25 280 PRO A CA 1
ATOM 2048 C C . PRO A 1 280 ? -18.508 -4.744 31.148 1.00 42.25 280 PRO A C 1
ATOM 2050 O O . PRO A 1 280 ? -18.324 -3.600 30.722 1.00 42.25 280 PRO A O 1
ATOM 2053 N N . ARG A 1 281 ? -17.545 -5.669 31.125 1.00 46.72 281 ARG A N 1
ATOM 2054 C CA . ARG A 1 281 ? -16.230 -5.485 30.497 1.00 46.72 281 ARG A CA 1
ATOM 2055 C C . ARG A 1 281 ? -16.352 -5.601 28.972 1.00 46.72 281 ARG A C 1
ATOM 2057 O O . ARG A 1 281 ? -15.677 -6.424 28.364 1.00 46.72 281 ARG A O 1
ATOM 2064 N N . ASP A 1 282 ? -17.191 -4.766 28.364 1.00 50.56 282 ASP A N 1
ATOM 2065 C CA . ASP A 1 282 ? -17.451 -4.754 26.915 1.00 50.56 282 ASP A CA 1
ATOM 2066 C C . ASP A 1 282 ? -16.378 -3.994 26.115 1.00 50.56 282 ASP A C 1
ATOM 2068 O O . ASP A 1 282 ? -16.475 -3.857 24.897 1.00 50.56 282 ASP A O 1
ATOM 2072 N N . TYR A 1 283 ? -15.326 -3.494 26.770 1.00 47.34 283 TYR A N 1
ATOM 2073 C CA . TYR A 1 283 ? -14.196 -2.891 26.071 1.00 47.34 283 TYR A CA 1
ATOM 2074 C C . TYR A 1 283 ? -13.328 -3.984 25.425 1.00 47.34 283 TYR A C 1
ATOM 2076 O O . TYR A 1 283 ? -12.886 -4.905 26.122 1.00 47.34 283 TYR A O 1
ATOM 2084 N N . PRO A 1 284 ? -13.002 -3.879 24.123 1.00 51.00 284 PRO A N 1
ATOM 2085 C CA . PRO A 1 284 ? -11.987 -4.713 23.504 1.00 51.00 284 PRO A CA 1
ATOM 2086 C C . PRO A 1 284 ? -10.695 -4.607 24.314 1.00 51.00 284 PRO A C 1
ATOM 2088 O O . PRO A 1 284 ? -10.269 -3.514 24.693 1.00 51.00 284 PRO A O 1
ATOM 2091 N N . ARG A 1 285 ? -10.066 -5.743 24.619 1.00 46.69 285 ARG A N 1
ATOM 2092 C CA . ARG A 1 285 ? -8.823 -5.748 25.400 1.00 46.69 285 ARG A CA 1
ATOM 2093 C C . ARG A 1 285 ? -7.773 -4.870 24.705 1.00 46.69 285 ARG A C 1
ATOM 2095 O O . ARG A 1 285 ? -7.542 -5.019 23.511 1.00 46.69 285 ARG A O 1
ATOM 2102 N N . GLY A 1 286 ? -7.127 -3.981 25.463 1.00 52.16 286 GLY A N 1
ATOM 2103 C CA . GLY A 1 286 ? -6.053 -3.111 24.962 1.00 52.16 286 GLY A CA 1
ATOM 2104 C C . GLY A 1 286 ? -6.486 -1.744 24.412 1.00 52.16 286 GLY A C 1
ATOM 2105 O O . GLY A 1 286 ? -5.627 -1.013 23.932 1.00 52.16 286 GLY A O 1
ATOM 2106 N N . THR A 1 287 ? -7.769 -1.369 24.491 1.00 57.84 287 THR A N 1
ATOM 2107 C CA . THR A 1 287 ? -8.248 -0.025 24.090 1.00 57.84 287 THR A CA 1
ATOM 2108 C C . THR A 1 287 ? -8.225 1.003 25.223 1.00 57.84 287 THR A C 1
ATOM 2110 O O . THR A 1 287 ? -8.316 2.201 24.968 1.00 57.84 287 THR A O 1
ATOM 2113 N N . ILE A 1 288 ? -8.067 0.556 26.472 1.00 65.44 288 ILE A N 1
ATOM 2114 C CA . ILE A 1 288 ? -7.948 1.426 27.645 1.00 65.44 288 ILE A CA 1
ATOM 2115 C C . ILE A 1 288 ? -6.467 1.703 27.899 1.00 65.44 288 ILE A C 1
ATOM 2117 O O . ILE A 1 288 ? -5.699 0.787 28.198 1.00 65.44 288 ILE A O 1
ATOM 2121 N N . VAL A 1 289 ? -6.080 2.974 27.811 1.00 65.00 289 VAL A N 1
ATOM 2122 C CA . VAL A 1 289 ? -4.727 3.440 28.129 1.00 65.00 289 VAL A CA 1
ATOM 2123 C C . VAL A 1 289 ? -4.787 4.280 29.397 1.00 65.00 289 VAL A C 1
ATOM 2125 O O . VAL A 1 289 ? -5.437 5.322 29.429 1.00 65.00 289 VAL A O 1
ATOM 2128 N N . ALA A 1 290 ? -4.101 3.826 30.445 1.00 73.31 290 ALA A N 1
ATOM 2129 C CA . ALA A 1 290 ? -3.938 4.593 31.672 1.00 73.31 290 ALA A CA 1
ATOM 2130 C C . ALA A 1 290 ? -2.792 5.599 31.506 1.00 73.31 290 ALA A C 1
ATOM 2132 O O . ALA A 1 290 ? -1.686 5.232 31.107 1.00 73.31 290 ALA A O 1
ATOM 2133 N N . LEU A 1 291 ? -3.055 6.865 31.825 1.00 72.56 291 LEU A N 1
ATOM 2134 C CA . LEU A 1 291 ? -2.066 7.941 31.793 1.00 72.56 291 LEU A CA 1
ATOM 2135 C C . LEU A 1 291 ? -1.807 8.450 33.211 1.00 72.56 291 LEU A C 1
ATOM 2137 O O . LEU A 1 291 ? -2.706 8.470 34.050 1.00 72.56 291 LEU A O 1
ATOM 2141 N N . ALA A 1 292 ? -0.577 8.893 33.471 1.00 75.56 292 ALA A N 1
ATOM 2142 C CA . ALA A 1 292 ? -0.249 9.547 34.730 1.00 75.56 292 ALA A CA 1
ATOM 2143 C C . ALA A 1 292 ? -0.994 10.887 34.840 1.00 75.56 292 ALA A C 1
ATOM 2145 O O . ALA A 1 292 ? -0.965 11.710 33.917 1.00 75.56 292 ALA A O 1
ATOM 2146 N N . ARG A 1 293 ? -1.650 11.112 35.985 1.00 70.50 293 ARG A N 1
ATOM 2147 C CA . ARG A 1 293 ? -2.405 12.340 36.239 1.00 70.50 293 ARG A CA 1
ATOM 2148 C C . ARG A 1 293 ? -1.462 13.533 36.387 1.00 70.50 293 ARG A C 1
ATOM 2150 O O . ARG A 1 293 ? -0.519 13.520 37.174 1.00 70.50 293 ARG A O 1
ATOM 2157 N N . THR A 1 294 ? -1.762 14.599 35.664 1.00 76.38 294 THR A N 1
ATOM 2158 C CA . THR A 1 294 ? -1.184 15.927 35.818 1.00 76.38 294 THR A CA 1
ATOM 2159 C C . THR A 1 294 ? -2.114 16.708 36.735 1.00 76.38 294 THR A C 1
ATOM 2161 O O . THR A 1 294 ? -3.320 16.780 36.493 1.00 76.38 294 THR A O 1
ATOM 2164 N N . ARG A 1 295 ? -1.574 17.258 37.828 1.00 71.75 295 ARG A N 1
ATOM 2165 C CA . ARG A 1 295 ? -2.370 18.024 38.796 1.00 71.75 295 ARG A CA 1
ATOM 2166 C C . ARG A 1 295 ? -3.104 19.170 38.096 1.00 71.75 295 ARG A C 1
ATOM 2168 O O . ARG A 1 295 ? -2.485 19.943 37.375 1.00 71.75 295 ARG A O 1
ATOM 2175 N N . GLY A 1 296 ? -4.409 19.270 38.343 1.00 70.50 296 GLY A N 1
ATOM 2176 C CA . GLY A 1 296 ? -5.261 20.344 37.825 1.00 70.50 296 GLY A CA 1
ATOM 2177 C C . GLY A 1 296 ? -5.756 20.169 36.385 1.00 70.50 296 GLY A C 1
ATOM 2178 O O . GLY A 1 296 ? -6.492 21.029 35.916 1.00 70.50 296 GLY A O 1
ATOM 2179 N N . ALA A 1 297 ? -5.395 19.088 35.685 1.00 74.94 297 ALA A N 1
ATOM 2180 C CA . ALA A 1 297 ? -5.950 18.794 34.365 1.00 74.94 297 ALA A CA 1
ATOM 2181 C C . ALA A 1 297 ? -7.274 18.025 34.490 1.00 74.94 297 ALA A C 1
ATOM 2183 O O . ALA A 1 297 ? -7.338 16.989 35.158 1.00 74.94 297 ALA A O 1
ATOM 2184 N N . ASP A 1 298 ? -8.317 18.530 33.833 1.00 80.06 298 ASP A N 1
ATOM 2185 C CA . ASP A 1 298 ? -9.615 17.870 33.710 1.00 80.06 298 ASP A CA 1
ATOM 2186 C C . ASP A 1 298 ? -9.686 16.990 32.446 1.00 80.06 298 ASP A C 1
ATOM 2188 O O . ASP A 1 298 ? -8.773 16.955 31.610 1.00 80.06 298 ASP A O 1
ATOM 2192 N N . ALA A 1 299 ? -10.780 16.241 32.297 1.00 76.69 299 ALA A N 1
ATOM 2193 C CA . ALA A 1 299 ? -10.973 15.350 31.152 1.00 76.69 299 ALA A CA 1
ATOM 2194 C C . ALA A 1 299 ? -10.954 16.100 29.804 1.00 76.69 299 ALA A C 1
ATOM 2196 O O . ALA A 1 299 ? -10.484 15.559 28.799 1.00 76.69 299 ALA A O 1
ATOM 2197 N N . ALA A 1 300 ? -11.424 17.353 29.774 1.00 77.31 300 ALA A N 1
ATOM 2198 C CA . ALA A 1 300 ? -11.443 18.178 28.570 1.00 77.31 300 ALA A CA 1
ATOM 2199 C C . ALA A 1 300 ? -10.023 18.575 28.135 1.00 77.31 300 ALA A C 1
ATOM 2201 O O . ALA A 1 300 ? -9.687 18.455 26.952 1.00 77.31 300 ALA A O 1
ATOM 2202 N N . ALA A 1 301 ? -9.169 18.966 29.083 1.00 80.94 301 ALA A N 1
ATOM 2203 C CA . ALA A 1 301 ? -7.768 19.287 28.842 1.00 80.94 301 ALA A CA 1
ATOM 2204 C C . ALA A 1 301 ? -7.004 18.081 28.278 1.00 80.94 301 ALA A C 1
ATOM 2206 O O . ALA A 1 301 ? -6.300 18.203 27.272 1.00 80.94 301 ALA A O 1
ATOM 2207 N N . TYR A 1 302 ? -7.198 16.893 28.857 1.00 80.06 302 TYR A N 1
ATOM 2208 C CA . TYR A 1 302 ? -6.590 15.662 28.348 1.00 80.06 302 TYR A CA 1
ATOM 2209 C C . TYR A 1 302 ? -7.072 15.296 26.948 1.00 80.06 302 TYR A C 1
ATOM 2211 O O . TYR A 1 302 ? -6.258 14.978 26.078 1.00 80.06 302 TYR A O 1
ATOM 2219 N N . LYS A 1 303 ? -8.383 15.381 26.697 1.00 78.38 303 LYS A N 1
ATOM 2220 C CA . LYS A 1 303 ? -8.946 15.098 25.374 1.00 78.38 303 LYS A CA 1
ATOM 2221 C C . LYS A 1 303 ? -8.401 16.059 24.316 1.00 78.38 303 LYS A C 1
ATOM 2223 O O . LYS A 1 303 ? -8.070 15.621 23.216 1.00 78.38 303 LYS A O 1
ATOM 2228 N N . ALA A 1 304 ? -8.231 17.337 24.654 1.00 77.56 304 ALA A N 1
ATOM 2229 C CA . ALA A 1 304 ? -7.641 18.331 23.762 1.00 77.56 304 ALA A CA 1
ATOM 2230 C C . ALA A 1 304 ? -6.165 18.039 23.439 1.00 77.56 304 ALA A C 1
ATOM 2232 O O . ALA A 1 304 ? -5.751 18.194 22.291 1.00 77.56 304 ALA A O 1
ATOM 2233 N N . VAL A 1 305 ? -5.371 17.594 24.418 1.00 79.94 305 VAL A N 1
ATOM 2234 C CA . VAL A 1 305 ? -3.969 17.198 24.197 1.00 79.94 305 VAL A CA 1
ATOM 2235 C C . VAL A 1 305 ? -3.886 15.946 23.323 1.00 79.94 305 VAL A C 1
ATOM 2237 O O . VAL A 1 305 ? -3.136 15.930 22.347 1.00 79.94 305 VAL A O 1
ATOM 2240 N N . LEU A 1 306 ? -4.695 14.927 23.618 1.00 77.38 306 LEU A N 1
ATOM 2241 C CA . LEU A 1 306 ? -4.741 13.692 22.833 1.00 77.38 306 LEU A CA 1
ATOM 2242 C C . LEU A 1 306 ? -5.184 13.952 21.390 1.00 77.38 306 LEU A C 1
ATOM 2244 O O . LEU A 1 306 ? -4.587 13.405 20.469 1.00 77.38 306 LEU A O 1
ATOM 2248 N N . ALA A 1 307 ? -6.149 14.848 21.173 1.00 72.38 307 ALA A N 1
ATOM 2249 C CA . ALA A 1 307 ? -6.603 15.224 19.837 1.00 72.38 307 ALA A CA 1
ATOM 2250 C C . ALA A 1 307 ? -5.520 15.920 18.989 1.00 72.38 307 ALA A C 1
ATOM 2252 O O . ALA A 1 307 ? -5.595 15.862 17.764 1.00 72.38 307 ALA A O 1
ATOM 2253 N N . ARG A 1 308 ? -4.506 16.553 19.602 1.00 72.62 308 ARG A N 1
ATOM 2254 C CA . ARG A 1 308 ? -3.376 17.154 18.864 1.00 72.62 308 ARG A CA 1
ATOM 2255 C C . ARG A 1 308 ? -2.405 16.107 18.324 1.00 72.62 308 ARG A C 1
ATOM 2257 O O . ARG A 1 308 ? -1.862 16.298 17.245 1.00 72.62 308 ARG A O 1
ATOM 2264 N N . GLY A 1 309 ? -2.166 15.034 19.079 1.00 62.47 309 GLY A N 1
ATOM 2265 C CA . GLY A 1 309 ? -1.267 13.951 18.666 1.00 62.47 309 GLY A CA 1
ATOM 2266 C C . GLY A 1 309 ? -1.965 12.874 17.836 1.00 62.47 309 GLY A C 1
ATOM 2267 O O . GLY A 1 309 ? -1.366 12.302 16.930 1.00 62.47 309 GLY A O 1
ATOM 2268 N N . VAL A 1 310 ? -3.235 12.601 18.139 1.00 65.00 310 VAL A N 1
ATOM 2269 C CA . VAL A 1 310 ? -4.043 11.555 17.505 1.00 65.00 310 VAL A CA 1
ATOM 2270 C C . VAL A 1 310 ? -5.475 12.083 17.301 1.00 65.00 310 VAL A C 1
ATOM 2272 O O . VAL A 1 310 ? -6.369 11.820 18.114 1.00 65.00 310 VAL A O 1
ATOM 2275 N N . PRO A 1 311 ? -5.714 12.871 16.234 1.00 57.38 311 PRO A N 1
ATOM 2276 C CA . PRO A 1 311 ? -7.009 13.499 15.989 1.00 57.38 311 PRO A CA 1
ATOM 2277 C C . PRO A 1 311 ? -8.144 12.468 15.972 1.00 57.38 311 PRO A C 1
ATOM 2279 O O . PRO A 1 311 ? -8.046 11.440 15.304 1.00 57.38 311 PRO A O 1
ATOM 2282 N N . ASN A 1 312 ? -9.221 12.744 16.714 1.00 56.88 312 ASN A N 1
ATOM 2283 C CA . ASN A 1 312 ? -10.454 11.941 16.767 1.00 56.88 312 ASN A CA 1
ATOM 2284 C C . ASN A 1 312 ? -10.297 10.467 17.191 1.00 56.88 312 ASN A C 1
ATOM 2286 O O . ASN A 1 312 ? -11.184 9.664 16.914 1.00 56.88 312 ASN A O 1
ATOM 2290 N N . ARG A 1 313 ? -9.200 10.089 17.862 1.00 63.94 313 ARG A N 1
ATOM 2291 C CA . ARG A 1 313 ? -8.957 8.689 18.274 1.00 63.94 313 ARG A CA 1
ATOM 2292 C C . ARG A 1 313 ? -9.163 8.400 19.759 1.00 63.94 313 ARG A C 1
ATOM 2294 O O . ARG A 1 313 ? -9.108 7.244 20.157 1.00 63.94 313 ARG A O 1
ATOM 2301 N N . ALA A 1 314 ? -9.395 9.428 20.572 1.00 69.12 314 ALA A N 1
ATOM 2302 C CA . ALA A 1 314 ? -9.730 9.279 21.985 1.00 69.12 314 ALA A CA 1
ATOM 2303 C C . ALA A 1 314 ? -11.241 9.479 22.188 1.00 69.12 314 ALA A C 1
ATOM 2305 O O . ALA A 1 314 ? -11.731 10.613 22.222 1.00 69.12 314 ALA A O 1
ATOM 2306 N N . ASP A 1 315 ? -11.975 8.372 22.315 1.00 66.44 315 ASP A N 1
ATOM 2307 C CA . ASP A 1 315 ? -13.435 8.375 22.475 1.00 66.44 315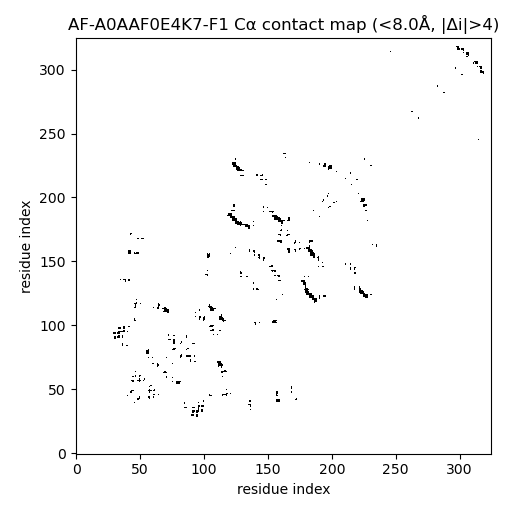 ASP A CA 1
ATOM 2308 C C . ASP A 1 315 ? -13.857 9.013 23.805 1.00 66.44 315 ASP A C 1
ATOM 2310 O O . ASP A 1 315 ? -14.665 9.951 23.856 1.00 66.44 315 ASP A O 1
ATOM 2314 N N . TYR A 1 316 ? -13.236 8.542 24.885 1.00 69.31 316 TYR A N 1
ATOM 2315 C CA . TYR A 1 316 ? -13.539 8.904 26.260 1.00 69.31 316 TYR A CA 1
ATOM 2316 C C . TYR A 1 316 ? -12.247 9.098 27.053 1.00 69.31 316 TYR A C 1
ATOM 2318 O O . TYR A 1 316 ? -11.276 8.367 26.866 1.00 69.31 316 TYR A O 1
ATOM 2326 N N . VAL A 1 317 ? -12.250 10.091 27.939 1.00 73.69 317 VAL A N 1
ATOM 2327 C CA . VAL A 1 317 ? -11.207 10.284 28.943 1.00 73.69 317 VAL A CA 1
ATOM 2328 C C . VAL A 1 317 ? -11.904 10.290 30.289 1.00 73.69 317 VAL A C 1
ATOM 2330 O O . VAL A 1 317 ? -12.736 11.161 30.543 1.00 73.69 317 VAL A O 1
ATOM 2333 N N . ASP A 1 318 ? -11.557 9.318 31.124 1.00 74.44 318 ASP A N 1
ATOM 2334 C CA . ASP A 1 318 ? -11.955 9.294 32.525 1.00 74.44 318 ASP A CA 1
ATOM 2335 C C . ASP A 1 318 ? -10.853 9.935 33.358 1.00 74.44 318 ASP A C 1
ATOM 2337 O O . ASP A 1 318 ? -9.690 9.538 33.253 1.00 74.44 318 ASP A O 1
ATOM 2341 N N . VAL A 1 319 ? -11.206 10.905 34.195 1.00 76.62 319 VAL A N 1
ATOM 2342 C CA . VAL A 1 319 ? -10.302 11.407 35.230 1.00 76.62 319 VAL A CA 1
ATOM 2343 C C . VAL A 1 319 ? -10.918 11.013 36.555 1.00 76.62 319 VAL A C 1
ATOM 2345 O O . VAL A 1 319 ? -11.906 11.603 36.979 1.00 76.62 319 VAL A O 1
ATOM 2348 N N . GLN A 1 320 ? -10.346 9.994 37.192 1.00 68.44 320 GLN A N 1
ATOM 2349 C CA . GLN A 1 320 ? -10.741 9.644 38.548 1.00 68.44 320 GLN A CA 1
ATOM 2350 C C . GLN A 1 320 ? -10.245 10.739 39.491 1.00 68.44 320 GLN A C 1
ATOM 2352 O O . GLN A 1 320 ? -9.060 11.091 39.490 1.00 68.44 320 GLN A O 1
ATOM 2357 N N . GLU A 1 321 ? -11.164 11.314 40.262 1.00 61.00 321 GLU A N 1
ATOM 2358 C CA . GLU A 1 321 ? -10.788 12.141 41.399 1.00 61.00 321 GLU A CA 1
ATOM 2359 C C . GLU A 1 321 ? -10.118 11.249 42.440 1.00 61.00 321 GLU A C 1
ATOM 2361 O O . GLU A 1 321 ? -10.494 10.086 42.609 1.00 61.00 321 GLU A O 1
ATOM 2366 N N . ASP A 1 322 ? -9.093 11.779 43.109 1.00 54.22 322 ASP A N 1
ATOM 2367 C CA . ASP A 1 322 ? -8.494 11.070 44.230 1.00 54.22 322 ASP A CA 1
ATOM 2368 C C . ASP A 1 322 ? -9.608 10.911 45.262 1.00 54.22 322 ASP A C 1
ATOM 2370 O O . ASP A 1 322 ? -10.037 11.895 45.865 1.00 54.22 322 ASP A O 1
ATOM 2374 N N . ALA A 1 323 ? -10.119 9.688 45.417 1.00 41.56 323 ALA A N 1
ATOM 2375 C CA . ALA A 1 323 ? -11.013 9.364 46.509 1.00 41.56 323 ALA A CA 1
ATOM 2376 C C . ALA A 1 323 ? -10.256 9.721 47.789 1.00 41.56 323 ALA A C 1
ATOM 2378 O O . ALA A 1 323 ? -9.253 9.080 48.118 1.00 41.56 323 ALA A O 1
ATOM 2379 N N . VAL A 1 324 ? -10.680 10.806 48.438 1.00 37.91 324 VAL A N 1
ATOM 2380 C CA . VAL A 1 324 ? -10.133 11.256 49.712 1.00 37.91 324 VAL A CA 1
ATOM 2381 C C . VAL A 1 324 ? -10.260 10.075 50.671 1.00 37.91 324 VAL A C 1
ATOM 2383 O O . VAL A 1 324 ? -11.368 9.673 51.017 1.00 37.91 324 VAL A O 1
ATOM 2386 N N . ARG A 1 325 ? -9.119 9.464 50.997 1.00 31.84 325 ARG A N 1
ATOM 2387 C CA . ARG A 1 325 ? -8.993 8.523 52.108 1.00 31.84 325 ARG A CA 1
ATOM 2388 C C . ARG A 1 325 ? -8.904 9.295 53.409 1.00 31.84 325 ARG A C 1
ATOM 2390 O O . ARG A 1 325 ? -8.204 10.333 53.408 1.00 31.84 325 ARG A O 1
#

Secondary structure (DSSP, 8-state):
-------------PPPS--------------TTHHHHHHHHHHHH-HHHHTT--SHHHHHHHHHTT-TT-EEHHHHHTSHHHHHTT---HHHHHHHHHHHGGGSSEEEETTEEEEPP----EEEEEE-SSSS-B-HHHHHHHHHHHHHTTT----EEEEE-SSTTTTSHHHHTT--S-BSSEEEEE-HHHHHHHHHHSBTT---TTS-TTS-HHHHHHHSS--EEEEHHHHHHHHHHHHHHHHHHHHHHHHHHHHHHHHHHHGGGS------GGGGS-----SPTT-----PPPTT--HHHHHHHHHHHSTT-------------

Organism: NCBI:txid76774

Nearest PDB structures (foldseek):
  4ets-assembly1_A  TM=4.978E-01  e=6.667E+00  Campylobacter jejuni subsp. jejuni
  6d57-assembly1_A  TM=4.580E-01  e=7.052E+00  Campylobacter jejuni

Solvent-accessible surface area (backbone atoms only — not comparable to full-atom values): 19375 Å² total; per-residue (Å²): 141,84,89,88,84,89,82,84,88,83,81,87,78,81,84,80,86,85,74,86,74,75,83,78,78,74,74,75,72,76,58,86,72,18,60,68,50,24,41,62,38,43,49,62,68,19,48,58,44,20,75,62,46,96,46,73,57,20,51,55,52,60,63,24,43,82,41,97,72,32,41,46,47,68,63,53,58,71,26,69,66,44,41,74,68,69,54,87,48,65,67,50,50,51,40,10,42,57,68,42,33,80,30,62,46,37,42,74,55,91,63,20,40,37,47,44,73,60,63,80,64,35,52,30,32,34,41,34,47,33,98,51,72,33,39,54,49,54,38,46,51,34,52,37,54,55,40,41,74,74,76,38,86,38,42,56,40,35,66,16,42,77,50,94,57,21,82,37,66,77,35,50,80,65,41,67,76,56,41,37,39,28,29,32,34,21,33,53,67,45,39,50,50,38,43,70,74,27,25,80,87,62,83,72,83,80,64,63,94,81,54,55,69,68,53,41,65,46,50,56,94,55,46,27,21,39,51,38,68,60,48,48,51,52,52,52,52,49,54,51,50,50,52,51,51,51,52,52,53,52,51,55,49,53,50,52,52,51,48,59,68,62,46,76,84,48,81,86,71,82,73,67,75,74,77,74,74,69,75,81,81,78,66,66,88,86,74,78,79,90,73,87,85,58,90,92,63,52,42,66,58,51,48,55,55,46,37,72,81,41,69,91,70,73,91,78,64,87,69,82,73,82,76,84,123

Mean predicted aligned error: 15.95 Å